Protein AF-0000000078948522 (afdb_homodimer)

Organism: Halalkalibacterium halodurans (strain ATCC BAA-125 / DSM 18197 / FERM 7344 / JCM 9153 / C-125) (NCBI:txid272558)

Secondary structure (DSSP, 8-state):
--TTHHHHHHHHHHHHHHHHHHHHHHHHTTPPPSS---HHHHHHT-SHHHHHHHHHHHHHHHHHHHTT-SHHHHHHHHHHHHHHHHHHHHHT-GGGHHHHHHHHHHHHHHHHHTGGGGGGGG-SS----/--TTHHHHHHHHHHHHHHHHHHHHHHHHTTPPPSS---HHHHHHT-SHHHHHHHHHHHHHHHHHHHTT-SHHHHHHHHHHHHHHHHHHHHHT-GGGHHHHHHHHHHHHHHHHHTGGGGGGGG-SS----

Foldseek 3Di:
DPPCVLVVLLLLLLVVLQLVLVQLVCVLVVHHRPDDDDPLVVVVCPDPVVSNVSSVLSNVLSVCSNVVHPVVVSLVSCVVVLVVLQVCCVPPNVPCNVVSVSNCVSSVVNCVVCVVVCVVVVDDDPDPD/DPPCVLVVLLLLLLVVLQLVLVQLVCVLVVHHRPDDDDPLVVVVCPDPVVSNVSSVLSNVLSVCSNVVHPVVVSLVSCVVVLVVLQVCCVPPNVPCNVVSVSNCVSSVVNCVVCVVVCVVVVDDDPDPD

Solvent-accessible surface area (backbone atoms only — not comparable to full-atom values): 13487 Å² total; per-residue (Å²): 121,73,69,55,51,62,52,50,35,36,42,51,48,11,48,52,32,27,51,53,12,52,31,44,51,29,48,74,71,72,41,80,54,85,59,91,75,54,70,72,60,49,60,66,40,72,46,64,69,57,41,54,51,54,25,50,50,26,32,55,33,11,50,29,33,61,67,52,31,27,43,57,39,34,51,59,69,42,43,65,56,46,54,46,50,32,50,44,21,72,74,73,46,59,90,54,29,70,58,28,49,50,46,47,49,34,52,52,51,49,48,59,74,48,37,75,44,49,49,51,23,60,37,51,68,59,85,88,103,120,74,68,55,53,63,51,49,35,38,42,51,48,11,50,53,31,27,51,52,12,51,32,43,50,28,48,74,72,72,40,80,52,87,58,91,75,54,70,72,61,49,61,67,40,72,46,65,69,57,41,53,51,53,23,50,50,26,31,55,34,12,49,27,33,61,67,52,30,27,44,56,39,34,52,60,68,42,45,65,57,46,52,48,51,31,49,44,21,72,75,73,46,61,90,54,29,71,58,28,50,51,46,47,49,32,52,51,52,49,47,59,74,48,38,77,43,49,50,52,23,61,36,50,70,61,82,89,104

InterPro domains:
  IPR032808 DoxX family [PF07681] (6-87)

Sequence (258 aa):
MLKWLPLVARMVLGSIFLLAGLNGLFVIFGLEPFIDTSEEAMALFQFAYLLVTVKALEVICGILLLMNRFVPLSLAALSPITVNIFLLHVFLDHSLLPLAFLLILCQGYLLYIYRRNFFTLLEKKPLKLMLKWLPLVARMVLGSIFLLAGLNGLFVIFGLEPFIDTSEEAMALFQFAYLLVTVKALEVICGILLLMNRFVPLSLAALSPITVNIFLLHVFLDHSLLPLAFLLILCQGYLLYIYRRNFFTLLEKKPLKL

pLDDT: mean 94.03, std 9.54, range [44.91, 98.88]

Structure (mmCIF, N/CA/C/O backbone):
data_AF-0000000078948522-model_v1
#
loop_
_entity.id
_entity.type
_entity.pdbx_description
1 polymer 'BH2693 protein'
#
loop_
_atom_site.group_PDB
_atom_site.id
_atom_site.type_symbol
_atom_site.label_atom_id
_atom_site.label_alt_id
_atom_site.label_comp_id
_atom_site.label_asym_id
_atom_site.label_entity_id
_atom_site.label_seq_id
_atom_site.pdbx_PDB_ins_code
_atom_site.Cartn_x
_atom_site.Cartn_y
_atom_site.Cartn_z
_atom_site.occupancy
_atom_site.B_iso_or_equiv
_atom_site.auth_seq_id
_atom_site.auth_comp_id
_atom_site.auth_asym_id
_atom_site.auth_atom_id
_atom_site.pdbx_PDB_model_num
ATOM 1 N N . MET A 1 1 ? -25.266 14.562 11.43 1 44.91 1 MET A N 1
ATOM 2 C CA . MET A 1 1 ? -24.438 13.492 10.891 1 44.91 1 MET A CA 1
ATOM 3 C C . MET A 1 1 ? -24.406 12.305 11.844 1 44.91 1 MET A C 1
ATOM 5 O O . MET A 1 1 ? -24.375 12.477 13.062 1 44.91 1 MET A O 1
ATOM 9 N N . LEU A 1 2 ? -25.109 11.312 11.414 1 57.47 2 LEU A N 1
ATOM 10 C CA . LEU A 1 2 ? -25.344 10.25 12.391 1 57.47 2 LEU A CA 1
ATOM 11 C C . LEU A 1 2 ? -24.062 9.898 13.133 1 57.47 2 LEU A C 1
ATOM 13 O O . LEU A 1 2 ? -23.078 9.5 12.508 1 57.47 2 LEU A O 1
ATOM 17 N N . LYS A 1 3 ? -23.859 10.352 14.312 1 73.94 3 LYS A N 1
ATOM 18 C CA . LYS A 1 3 ? -22.703 10.344 15.211 1 73.94 3 LYS A CA 1
ATOM 19 C C . LYS A 1 3 ? -22.141 8.938 15.359 1 73.94 3 LYS A C 1
ATOM 21 O O . LYS A 1 3 ? -20.969 8.766 15.664 1 73.94 3 LYS A O 1
ATOM 26 N N . TRP A 1 4 ? -23.047 8.008 14.883 1 92.25 4 TRP A N 1
ATOM 27 C CA . TRP A 1 4 ? -22.625 6.641 15.172 1 92.25 4 TRP A CA 1
ATOM 28 C C . TRP A 1 4 ? -22.031 5.984 13.93 1 92.25 4 TRP A C 1
ATOM 30 O O . TRP A 1 4 ? -21.391 4.93 14.023 1 92.25 4 TRP A O 1
ATOM 40 N N . LEU A 1 5 ? -22.188 6.641 12.75 1 94.19 5 LEU A N 1
ATOM 41 C CA . LEU A 1 5 ? -21.797 6.004 11.5 1 94.19 5 LEU A CA 1
ATOM 42 C C . LEU A 1 5 ? -20.281 5.828 11.414 1 94.19 5 LEU A C 1
ATOM 44 O O . LEU A 1 5 ? -19.797 4.754 11.047 1 94.19 5 LEU A O 1
ATOM 48 N N . PRO A 1 6 ? -19.531 6.844 11.859 1 95.69 6 PRO A N 1
ATOM 49 C CA . PRO A 1 6 ? -18.078 6.633 11.836 1 95.69 6 PRO A CA 1
ATOM 50 C C . PRO A 1 6 ? -17.641 5.52 12.781 1 95.69 6 PRO A C 1
ATOM 52 O O . PRO A 1 6 ? -16.719 4.754 12.453 1 95.69 6 PRO A O 1
ATOM 55 N N . LEU A 1 7 ? -18.281 5.48 13.859 1 96.19 7 LEU A N 1
ATOM 56 C CA . LEU A 1 7 ? -17.953 4.422 14.812 1 96.19 7 LEU A CA 1
ATOM 57 C C . LEU A 1 7 ? -18.25 3.049 14.219 1 96.19 7 LEU A C 1
ATOM 59 O O . LEU A 1 7 ? -17.438 2.135 14.305 1 96.19 7 LEU A O 1
ATOM 63 N N . VAL A 1 8 ? -19.391 2.938 13.648 1 97.75 8 VAL A N 1
ATOM 64 C CA . VAL A 1 8 ? -19.797 1.664 13.07 1 97.75 8 VAL A CA 1
ATOM 65 C C . VAL A 1 8 ? -18.844 1.28 11.938 1 97.75 8 VAL A C 1
ATOM 67 O O . VAL A 1 8 ? -18.375 0.143 11.875 1 97.75 8 VAL A O 1
ATOM 70 N N . ALA A 1 9 ? -18.562 2.193 11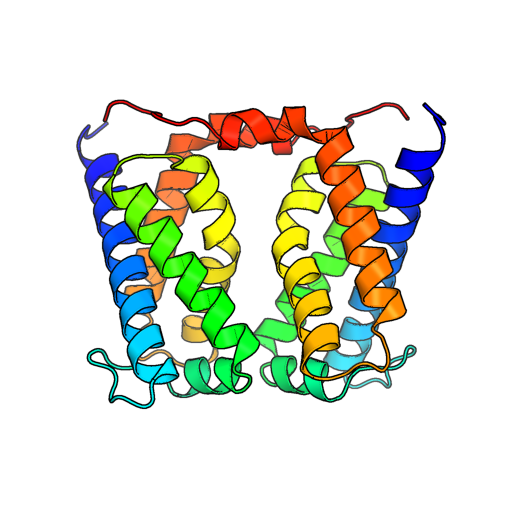.062 1 98.38 9 ALA A N 1
ATOM 71 C CA . ALA A 1 9 ? -17.656 1.933 9.945 1 98.38 9 ALA A CA 1
ATOM 72 C C . ALA A 1 9 ? -16.281 1.508 10.438 1 98.38 9 ALA A C 1
ATOM 74 O O . ALA A 1 9 ? -15.672 0.576 9.898 1 98.38 9 ALA A O 1
ATOM 75 N N . ARG A 1 10 ? -15.797 2.217 11.469 1 98.19 10 ARG A N 1
ATOM 76 C CA . ARG A 1 10 ? -14.484 1.91 12.023 1 98.19 10 ARG A CA 1
ATOM 77 C C . ARG A 1 10 ? -14.469 0.522 12.656 1 98.19 10 ARG A C 1
ATOM 79 O O . ARG A 1 10 ? -13.523 -0.246 12.453 1 98.19 10 ARG A O 1
ATOM 86 N N . MET A 1 11 ? -15.516 0.199 13.359 1 98.56 11 MET A N 1
ATOM 87 C CA . MET A 1 11 ? -15.602 -1.097 14.031 1 98.56 11 MET A CA 1
ATOM 88 C C . MET A 1 11 ? -15.742 -2.225 13.016 1 98.56 11 MET A C 1
ATOM 90 O O . MET A 1 11 ? -15.141 -3.289 13.172 1 98.56 11 MET A O 1
ATOM 94 N N . VAL A 1 12 ? -16.547 -1.993 12.031 1 98.75 12 VAL A N 1
ATOM 95 C CA . VAL A 1 12 ? -16.75 -2.994 10.984 1 98.75 12 VAL A CA 1
ATOM 96 C C . VAL A 1 12 ? -15.438 -3.229 10.242 1 98.75 12 VAL A C 1
ATOM 98 O O . VAL A 1 12 ? -14.992 -4.371 10.094 1 98.75 12 VAL A O 1
ATOM 101 N N . LEU A 1 13 ? -14.781 -2.184 9.836 1 98.88 13 LEU A N 1
ATOM 102 C CA . LEU A 1 13 ? -13.516 -2.287 9.109 1 98.88 13 LEU A CA 1
ATOM 103 C C . LEU A 1 13 ? -12.453 -2.969 9.969 1 98.88 13 LEU A C 1
ATOM 105 O O . LEU A 1 13 ? -11.797 -3.912 9.516 1 98.88 13 LEU A O 1
ATOM 109 N N . GLY A 1 14 ? -12.312 -2.48 11.172 1 98.88 14 GLY A N 1
ATOM 110 C CA . GLY A 1 14 ? -11.336 -3.068 12.078 1 98.88 14 GLY A CA 1
ATOM 111 C C . GLY A 1 14 ? -11.57 -4.543 12.336 1 98.88 14 GLY A C 1
ATOM 112 O O . GLY A 1 14 ? -10.633 -5.336 12.344 1 98.88 14 GLY A O 1
ATOM 113 N N . SER A 1 15 ? -12.836 -4.902 12.523 1 98.75 15 SER A N 1
ATOM 114 C CA . SER A 1 15 ? -13.172 -6.293 12.812 1 98.75 15 SER A CA 1
ATOM 115 C C . SER A 1 15 ? -12.883 -7.195 11.617 1 98.75 15 SER A C 1
ATOM 117 O O . SER A 1 15 ? -12.32 -8.281 11.781 1 98.75 15 SER A O 1
ATOM 119 N N . ILE A 1 16 ? -13.242 -6.77 10.477 1 98.5 16 ILE A N 1
ATOM 120 C CA . ILE A 1 16 ? -13.039 -7.574 9.281 1 98.5 16 ILE A CA 1
ATOM 121 C C . ILE A 1 16 ? -11.547 -7.801 9.055 1 98.5 16 ILE A C 1
ATOM 123 O O . ILE A 1 16 ? -11.109 -8.93 8.812 1 98.5 16 ILE A O 1
ATOM 127 N N . PHE A 1 17 ? -10.727 -6.742 9.211 1 98.81 17 PHE A N 1
ATOM 128 C CA . PHE A 1 17 ? -9.297 -6.887 8.977 1 98.81 17 PHE A CA 1
ATOM 129 C C . PHE A 1 17 ? -8.641 -7.707 10.078 1 98.81 17 PHE A C 1
ATOM 131 O O . PHE A 1 17 ? -7.699 -8.461 9.828 1 98.81 17 PHE A O 1
ATOM 138 N N . LEU A 1 18 ? -9.117 -7.547 11.266 1 98.69 18 LEU A N 1
ATOM 139 C CA . LEU A 1 18 ? -8.578 -8.375 12.344 1 98.69 18 LEU A CA 1
ATOM 140 C C . LEU A 1 18 ? -8.859 -9.852 12.086 1 98.69 18 LEU A C 1
ATOM 142 O O . LEU A 1 18 ? -7.965 -10.688 12.211 1 98.69 18 LEU A O 1
ATOM 146 N N . LEU A 1 19 ? -10.039 -10.148 11.703 1 98.12 19 LEU A N 1
ATOM 147 C CA . LEU A 1 19 ? -10.422 -11.531 11.438 1 98.12 19 LEU A CA 1
ATOM 148 C C . LEU A 1 19 ? -9.664 -12.086 10.234 1 98.12 19 LEU A C 1
ATOM 150 O O . LEU A 1 19 ? -9.211 -13.227 10.25 1 98.12 19 LEU A O 1
ATOM 154 N N . ALA A 1 20 ? -9.602 -11.32 9.227 1 97.31 20 ALA A N 1
ATOM 155 C CA . ALA A 1 20 ? -8.836 -11.742 8.055 1 97.31 20 ALA A CA 1
ATOM 156 C C . ALA A 1 20 ? -7.379 -12 8.414 1 97.31 20 ALA A C 1
ATOM 158 O O . ALA A 1 20 ? -6.781 -12.977 7.957 1 97.31 20 ALA A O 1
ATOM 159 N N . GLY A 1 21 ? -6.777 -11.023 9.172 1 98.12 21 GLY A N 1
ATOM 160 C CA . GLY A 1 21 ? -5.414 -11.211 9.633 1 98.12 21 GLY A CA 1
ATOM 161 C C . GLY A 1 21 ? -5.223 -12.477 10.453 1 98.12 21 GLY A C 1
ATOM 162 O O . GLY A 1 21 ? -4.266 -13.219 10.234 1 98.12 21 GLY A O 1
ATOM 163 N N . LEU A 1 22 ? -6.098 -12.742 11.344 1 97.62 22 LEU A N 1
ATOM 164 C CA . LEU A 1 22 ? -6.031 -13.938 12.18 1 97.62 22 LEU A CA 1
ATOM 165 C C . LEU A 1 22 ? -6.191 -15.195 11.336 1 97.62 22 LEU A C 1
ATOM 167 O O . LEU A 1 22 ? -5.52 -16.203 11.578 1 97.62 22 LEU A O 1
ATOM 171 N N . ASN A 1 23 ? -7.09 -15.102 10.406 1 96.94 23 ASN A N 1
ATOM 172 C CA . ASN A 1 23 ? -7.242 -16.219 9.484 1 96.94 23 ASN A CA 1
ATOM 173 C C . ASN A 1 23 ? -5.93 -16.547 8.773 1 96.94 23 ASN A C 1
ATOM 175 O O . ASN A 1 23 ? -5.605 -17.719 8.562 1 96.94 23 ASN A O 1
ATOM 179 N N . GLY A 1 24 ? -5.246 -15.477 8.383 1 95.75 24 GLY A N 1
ATOM 180 C CA . GLY A 1 24 ? -3.961 -15.664 7.73 1 95.75 24 GLY A CA 1
ATOM 181 C C . GLY A 1 24 ? -2.92 -16.281 8.641 1 95.75 24 GLY A C 1
ATOM 182 O O . GLY A 1 24 ? -2.035 -17.016 8.18 1 95.75 24 GLY A O 1
ATOM 183 N N . LEU A 1 25 ? -2.98 -15.992 9.914 1 94.81 25 LEU A N 1
ATOM 184 C CA . LEU A 1 25 ? -2.084 -16.625 10.875 1 94.81 25 LEU A CA 1
ATOM 185 C C . LEU A 1 25 ? -2.305 -18.125 10.922 1 94.81 25 LEU A C 1
ATOM 187 O O . LEU A 1 25 ? -1.351 -18.891 11.078 1 94.81 25 LEU A O 1
ATOM 191 N N . PHE A 1 26 ? -3.52 -18.531 10.805 1 95.19 26 PHE A N 1
ATOM 192 C CA . PHE A 1 26 ? -3.795 -19.969 10.727 1 95.19 26 PHE A CA 1
ATOM 193 C C . PHE A 1 26 ? -3.09 -20.594 9.531 1 95.19 26 PHE A C 1
ATOM 195 O O . PHE A 1 26 ? -2.441 -21.625 9.656 1 95.19 26 PHE A O 1
ATOM 202 N N . VAL A 1 27 ? -3.195 -19.906 8.461 1 93.44 27 VAL A N 1
ATOM 203 C CA . VAL A 1 27 ? -2.574 -20.406 7.238 1 93.44 27 VAL A CA 1
ATOM 204 C C . VAL A 1 27 ? -1.059 -20.469 7.422 1 93.44 27 VAL A C 1
ATOM 206 O O . VAL A 1 27 ? -0.423 -21.453 7.023 1 93.44 27 VAL A O 1
ATOM 209 N N . ILE A 1 28 ? -0.492 -19.469 8.039 1 94 28 ILE A N 1
ATOM 210 C CA . ILE A 1 28 ? 0.948 -19.391 8.25 1 94 28 ILE A CA 1
ATOM 211 C C . ILE A 1 28 ? 1.413 -20.562 9.109 1 94 28 ILE A C 1
ATOM 213 O O . ILE A 1 28 ? 2.473 -21.141 8.859 1 94 28 ILE A O 1
ATOM 217 N N . PHE A 1 29 ? 0.604 -21 9.969 1 95.12 29 PHE A N 1
ATOM 218 C CA . PHE A 1 29 ? 0.997 -22.062 10.891 1 95.12 29 PHE A CA 1
ATOM 219 C C . PHE A 1 29 ? 0.504 -23.406 10.391 1 95.12 29 PHE A C 1
ATOM 221 O O . PHE A 1 29 ? 0.559 -24.406 11.125 1 95.12 29 PHE A O 1
ATOM 228 N N . GLY A 1 30 ? -0.068 -23.469 9.211 1 93.75 30 GLY A N 1
ATOM 229 C CA . GLY A 1 30 ? -0.456 -24.719 8.594 1 93.75 30 GLY A CA 1
ATOM 230 C C . GLY A 1 30 ? -1.789 -25.25 9.094 1 93.75 30 GLY A C 1
ATOM 231 O O . GLY A 1 30 ? -2.062 -26.438 9.008 1 93.75 30 GLY A O 1
ATOM 232 N N . LEU A 1 31 ? -2.578 -24.375 9.688 1 95.06 31 LEU A N 1
ATOM 233 C CA . LEU A 1 31 ? -3.906 -24.734 10.172 1 95.06 31 LEU A CA 1
ATOM 234 C C . LEU A 1 31 ? -4.973 -24.391 9.133 1 95.06 31 LEU A C 1
ATOM 236 O O . LEU A 1 31 ? -4.738 -23.578 8.242 1 95.06 31 LEU A O 1
ATOM 240 N N . GLU A 1 32 ? -6.113 -25.078 9.297 1 94.56 32 GLU A N 1
ATOM 241 C CA . GLU A 1 32 ? -7.246 -24.734 8.445 1 94.56 32 GLU A CA 1
ATOM 242 C C . GLU A 1 32 ? -7.82 -23.375 8.797 1 94.56 32 GLU A C 1
ATOM 244 O O . GLU A 1 32 ? -8.078 -23.078 9.969 1 94.56 32 GLU A O 1
ATOM 249 N N . PRO A 1 33 ? -7.918 -22.531 7.738 1 93.12 33 PRO A N 1
ATOM 250 C CA . PRO A 1 33 ? -8.555 -21.234 8.023 1 93.12 33 PRO A CA 1
ATOM 251 C C . PRO A 1 33 ? -9.992 -21.391 8.516 1 93.12 33 PRO A C 1
ATOM 253 O O . PRO A 1 33 ? -10.688 -22.328 8.125 1 93.12 33 PRO A O 1
ATOM 256 N N . PHE A 1 34 ? -10.422 -20.453 9.328 1 92.88 34 PHE A N 1
ATOM 257 C CA . PHE A 1 34 ? -11.75 -20.594 9.922 1 92.88 34 PHE A CA 1
ATOM 258 C C . PHE A 1 34 ? -12.781 -19.812 9.125 1 92.88 34 PHE A C 1
ATOM 260 O O . PHE A 1 34 ? -13.984 -19.938 9.367 1 92.88 34 PHE A O 1
ATOM 267 N N . ILE A 1 35 ? -12.297 -19 8.195 1 91.44 35 ILE A N 1
ATOM 268 C CA . ILE A 1 35 ? -13.164 -18.328 7.238 1 91.44 35 ILE A CA 1
ATOM 269 C C . ILE A 1 35 ? -12.781 -18.734 5.816 1 91.44 35 ILE A C 1
ATOM 271 O O . ILE A 1 35 ? -11.625 -19.062 5.551 1 91.44 35 ILE A O 1
ATOM 275 N N . ASP A 1 36 ? -13.766 -18.719 4.953 1 88.94 36 ASP A N 1
ATOM 276 C CA . ASP A 1 36 ? -13.516 -19.062 3.557 1 88.94 36 ASP A CA 1
ATOM 277 C C . ASP A 1 36 ? -12.43 -18.172 2.955 1 88.94 36 ASP A C 1
ATOM 279 O O . ASP A 1 36 ? -12.375 -16.984 3.242 1 88.94 36 ASP A O 1
ATOM 283 N N . THR A 1 37 ? -11.625 -18.828 2.166 1 88.12 37 THR A N 1
ATOM 284 C CA . THR A 1 37 ? -10.57 -18.094 1.477 1 88.12 37 THR A CA 1
ATOM 285 C C . THR A 1 37 ? -10.789 -18.141 -0.034 1 88.12 37 THR A C 1
ATOM 287 O O . THR A 1 37 ? -11.453 -19.031 -0.549 1 88.12 37 THR A O 1
ATOM 290 N N . SER A 1 38 ? -10.398 -17.109 -0.661 1 91.31 38 SER A N 1
ATOM 291 C CA . SER A 1 38 ? -10.367 -17.078 -2.119 1 91.31 38 SER A CA 1
ATOM 292 C C . SER A 1 38 ? -9.133 -17.766 -2.67 1 91.31 38 SER A C 1
ATOM 294 O O . SER A 1 38 ? -8.008 -17.469 -2.262 1 91.31 38 SER A O 1
ATOM 296 N N . GLU A 1 39 ? -9.359 -18.734 -3.588 1 92.38 39 GLU A N 1
ATOM 297 C CA . GLU A 1 39 ? -8.234 -19.422 -4.211 1 92.38 39 GLU A CA 1
ATOM 298 C C . GLU A 1 39 ? -7.316 -18.422 -4.926 1 92.38 39 GLU A C 1
ATOM 300 O O . GLU A 1 39 ? -6.094 -18.578 -4.902 1 92.38 39 GLU A O 1
ATOM 305 N N . GLU A 1 40 ? -7.926 -17.438 -5.598 1 94 40 GLU A N 1
ATOM 306 C CA . GLU A 1 40 ? -7.152 -16.422 -6.293 1 94 40 GLU A CA 1
ATOM 307 C C . GLU A 1 40 ? -6.355 -15.562 -5.312 1 94 40 GLU A C 1
ATOM 309 O O . GLU A 1 40 ? -5.215 -15.188 -5.594 1 94 40 GLU A O 1
ATOM 314 N N . ALA A 1 41 ? -6.949 -15.297 -4.172 1 92.75 41 ALA A N 1
ATOM 315 C CA . ALA A 1 41 ? -6.23 -14.547 -3.143 1 92.75 41 ALA A CA 1
ATOM 316 C C . ALA A 1 41 ? -5.051 -15.352 -2.602 1 92.75 41 ALA A C 1
ATOM 318 O O . ALA A 1 41 ? -3.959 -14.82 -2.412 1 92.75 41 ALA A O 1
ATOM 319 N N . MET A 1 42 ? -5.297 -16.594 -2.432 1 93.38 42 MET A N 1
ATOM 320 C CA . MET A 1 42 ? -4.25 -17.453 -1.885 1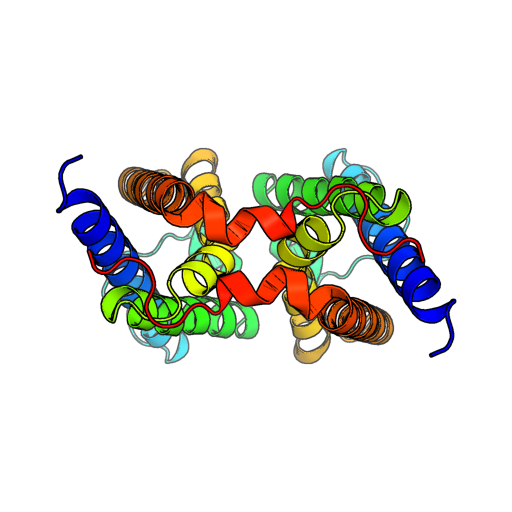 93.38 42 MET A CA 1
ATOM 321 C C . MET A 1 42 ? -3.098 -17.609 -2.873 1 93.38 42 MET A C 1
ATOM 323 O O . MET A 1 42 ? -1.942 -17.75 -2.471 1 93.38 42 MET A O 1
ATOM 327 N N . ALA A 1 43 ? -3.432 -17.609 -4.141 1 94.25 43 ALA A N 1
ATOM 328 C CA . ALA A 1 43 ? -2.396 -17.688 -5.168 1 94.25 43 ALA A CA 1
ATOM 329 C C . ALA A 1 43 ? -1.429 -16.516 -5.059 1 94.25 43 ALA A C 1
ATOM 331 O O . ALA A 1 43 ? -0.236 -16.656 -5.344 1 94.25 43 ALA A O 1
ATOM 332 N N . LEU A 1 44 ? -1.905 -15.32 -4.637 1 92.94 44 LEU A N 1
ATOM 333 C CA . LEU A 1 44 ? -1.059 -14.148 -4.453 1 92.94 44 LEU A CA 1
ATOM 334 C C . LEU A 1 44 ? -0.126 -14.336 -3.26 1 92.94 44 LEU A C 1
ATOM 336 O O . LEU A 1 44 ? 0.904 -13.664 -3.16 1 92.94 44 LEU A O 1
ATOM 340 N N . PHE A 1 45 ? -0.527 -15.188 -2.387 1 94.94 45 PHE A N 1
ATOM 341 C CA . PHE A 1 45 ? 0.256 -15.43 -1.18 1 94.94 45 PHE A CA 1
ATOM 342 C C . PHE A 1 45 ? 1.103 -16.688 -1.322 1 94.94 45 PHE A C 1
ATOM 344 O O . PHE A 1 45 ? 1.32 -17.406 -0.347 1 94.94 45 PHE A O 1
ATOM 351 N N . GLN A 1 46 ? 1.495 -16.953 -2.516 1 92.75 46 GLN A N 1
ATOM 352 C CA . GLN A 1 46 ? 2.328 -18.125 -2.77 1 92.75 46 GLN A CA 1
ATOM 353 C C . GLN A 1 46 ? 3.664 -18.016 -2.039 1 92.75 46 GLN A C 1
ATOM 355 O O . GLN A 1 46 ? 4.293 -19.031 -1.73 1 92.75 46 GLN A O 1
ATOM 360 N N . PHE A 1 47 ? 4.117 -16.797 -1.737 1 94 47 PHE A N 1
ATOM 361 C CA . PHE A 1 47 ? 5.348 -16.594 -0.985 1 94 47 PHE A CA 1
ATOM 362 C C . PHE A 1 47 ? 5.047 -16.266 0.47 1 94 47 PHE A C 1
ATOM 364 O O . PHE A 1 47 ? 4.258 -15.359 0.755 1 94 47 PHE A O 1
ATOM 371 N N . ALA A 1 48 ? 5.734 -16.875 1.372 1 94.12 48 ALA A N 1
ATOM 372 C CA . ALA A 1 48 ? 5.461 -16.766 2.803 1 94.12 48 ALA A CA 1
ATOM 373 C C . ALA A 1 48 ? 5.672 -15.344 3.301 1 94.12 48 ALA A C 1
ATOM 375 O O . ALA A 1 48 ? 4.914 -14.852 4.141 1 94.12 48 ALA A O 1
ATOM 376 N N . TYR A 1 49 ? 6.676 -14.68 2.855 1 96.44 49 TYR A N 1
ATOM 377 C CA . TYR A 1 49 ? 6.984 -13.352 3.357 1 96.44 49 TYR A CA 1
ATOM 378 C C . TYR A 1 49 ? 5.824 -12.391 3.105 1 96.44 49 TYR A C 1
ATOM 380 O O . TYR A 1 49 ? 5.543 -11.516 3.93 1 96.44 49 TYR A O 1
ATOM 388 N N . LEU A 1 50 ? 5.207 -12.516 1.944 1 97.06 50 LEU A N 1
ATOM 389 C CA . LEU A 1 50 ? 4.105 -11.625 1.592 1 97.06 50 LEU A CA 1
ATOM 390 C C . LEU A 1 50 ? 2.889 -11.891 2.469 1 97.06 50 LEU A C 1
ATOM 392 O O . LEU A 1 50 ? 2.252 -10.961 2.957 1 97.06 50 LEU A O 1
ATOM 396 N N . LEU A 1 51 ? 2.617 -13.172 2.65 1 97 51 LEU A N 1
ATOM 397 C CA . LEU A 1 51 ? 1.506 -13.555 3.518 1 97 51 LEU A CA 1
ATOM 398 C C . LEU A 1 51 ? 1.713 -13.016 4.93 1 97 51 LEU A C 1
ATOM 400 O O . LEU A 1 51 ? 0.821 -12.375 5.492 1 97 51 LEU A O 1
ATOM 404 N N . VAL A 1 52 ? 2.859 -13.227 5.465 1 97.12 52 VAL A N 1
ATOM 405 C CA . VAL A 1 52 ? 3.178 -12.812 6.828 1 97.12 52 VAL A CA 1
ATOM 406 C C . VAL A 1 52 ? 3.059 -11.297 6.957 1 97.12 52 VAL A C 1
ATOM 408 O O . VAL A 1 52 ? 2.469 -10.797 7.914 1 97.12 52 VAL A O 1
ATOM 411 N N . THR A 1 53 ? 3.553 -10.617 5.996 1 97.62 53 THR A N 1
ATOM 412 C CA . THR A 1 53 ? 3.586 -9.164 6.051 1 97.62 53 THR A CA 1
ATOM 413 C C . THR A 1 53 ? 2.176 -8.586 5.969 1 97.62 53 THR A C 1
ATOM 415 O O . THR A 1 53 ? 1.796 -7.742 6.785 1 97.62 53 THR A O 1
ATOM 418 N N . VAL A 1 54 ? 1.405 -9.023 5.031 1 98.19 54 VAL A N 1
ATOM 419 C CA . VAL A 1 54 ? 0.063 -8.5 4.809 1 98.19 54 VAL A CA 1
ATOM 420 C C . VAL A 1 54 ? -0.827 -8.836 6.004 1 98.19 54 VAL A C 1
ATOM 422 O O . VAL A 1 54 ? -1.541 -7.969 6.52 1 98.19 54 VAL A O 1
ATOM 425 N N . LYS A 1 55 ? -0.787 -10.055 6.512 1 98.06 55 LYS A N 1
ATOM 426 C CA . LYS A 1 55 ? -1.664 -10.469 7.602 1 98.06 55 LYS A CA 1
ATOM 427 C C . LYS A 1 55 ? -1.251 -9.82 8.922 1 98.06 55 LYS A C 1
ATOM 429 O O . LYS A 1 55 ? -2.102 -9.5 9.75 1 98.06 55 LYS A O 1
ATOM 434 N N . ALA A 1 56 ? 0.045 -9.641 9.078 1 98.19 56 ALA A N 1
ATOM 435 C CA . ALA A 1 56 ? 0.495 -8.906 10.258 1 98.19 56 ALA A CA 1
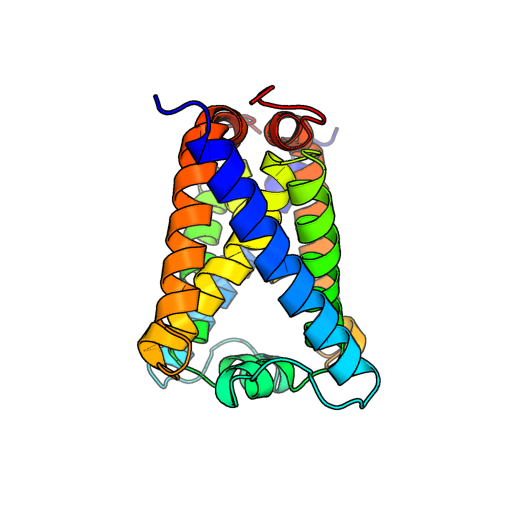ATOM 436 C C . ALA A 1 56 ? -0.047 -7.48 10.258 1 98.19 56 ALA A C 1
ATOM 438 O O . ALA A 1 56 ? -0.522 -6.988 11.281 1 98.19 56 ALA A O 1
ATOM 439 N N . LEU A 1 57 ? 0.042 -6.836 9.102 1 98.56 57 LEU A N 1
ATOM 440 C CA . LEU A 1 57 ? -0.466 -5.477 8.977 1 98.56 57 LEU A CA 1
ATOM 441 C C . LEU A 1 57 ? -1.967 -5.43 9.25 1 98.56 57 LEU A C 1
ATOM 443 O O . LEU A 1 57 ? -2.453 -4.516 9.914 1 98.56 57 LEU A O 1
ATOM 447 N N . GLU A 1 58 ? -2.68 -6.398 8.75 1 98.81 58 GLU A N 1
ATOM 448 C CA . GLU A 1 58 ? -4.121 -6.461 8.969 1 98.81 58 GLU A CA 1
ATOM 449 C C . GLU A 1 58 ? -4.449 -6.605 10.453 1 98.81 58 GLU A C 1
ATOM 451 O O . GLU A 1 58 ? -5.344 -5.926 10.961 1 98.81 58 GLU A O 1
ATOM 456 N N . VAL A 1 59 ? -3.73 -7.414 11.094 1 98.81 59 VAL A N 1
ATOM 457 C CA . VAL A 1 59 ? -3.973 -7.637 12.516 1 98.81 59 VAL A CA 1
ATOM 458 C C . VAL A 1 59 ? -3.668 -6.359 13.297 1 98.81 59 VAL A C 1
ATOM 460 O O . VAL A 1 59 ? -4.496 -5.895 14.086 1 98.81 59 VAL A O 1
ATOM 463 N N . ILE A 1 60 ? -2.537 -5.762 13.094 1 98.81 60 ILE A N 1
ATOM 464 C CA . ILE A 1 60 ? -2.098 -4.578 13.82 1 98.81 60 ILE A CA 1
ATOM 465 C C . ILE A 1 60 ? -3.078 -3.432 13.578 1 98.81 60 ILE A C 1
ATOM 467 O O . ILE A 1 60 ? -3.584 -2.832 14.531 1 98.81 60 ILE A O 1
ATOM 471 N N . CYS A 1 61 ? -3.383 -3.176 12.305 1 98.88 61 CYS A N 1
ATOM 472 C CA . CYS A 1 61 ? -4.262 -2.059 11.984 1 98.88 61 CYS A CA 1
ATOM 473 C C . CYS A 1 61 ? -5.695 -2.346 12.422 1 98.88 61 CYS A C 1
ATOM 475 O O . CYS A 1 61 ? -6.422 -1.434 12.812 1 98.88 61 CYS A O 1
ATOM 477 N N . GLY A 1 62 ? -6.109 -3.641 12.281 1 98.88 62 GLY A N 1
ATOM 478 C CA . GLY A 1 62 ? -7.418 -4 12.805 1 98.88 62 GLY A CA 1
ATOM 479 C C . GLY A 1 62 ? -7.57 -3.689 14.281 1 98.88 62 GLY A C 1
ATOM 480 O O . GLY A 1 62 ? -8.578 -3.117 14.703 1 98.88 62 GLY A O 1
ATOM 481 N N . ILE A 1 63 ? -6.578 -3.971 15.07 1 98.81 63 ILE A N 1
ATOM 482 C CA . ILE A 1 63 ? -6.586 -3.711 16.5 1 98.81 63 ILE A CA 1
ATOM 483 C C . ILE A 1 63 ? -6.594 -2.205 16.75 1 98.81 63 ILE A C 1
ATOM 485 O O . ILE A 1 63 ? -7.359 -1.711 17.594 1 98.81 63 ILE A O 1
ATOM 489 N N . LEU A 1 64 ? -5.75 -1.478 16.062 1 98.75 64 LEU A N 1
ATOM 490 C CA . LEU A 1 64 ? -5.668 -0.031 16.234 1 98.75 64 LEU A CA 1
ATOM 491 C C . LEU A 1 64 ? -7.004 0.631 15.914 1 98.75 64 LEU A C 1
ATOM 493 O O . LEU A 1 64 ? -7.438 1.543 16.625 1 98.75 64 LEU A O 1
ATOM 497 N N . LEU A 1 65 ? -7.656 0.171 14.852 1 98.62 65 LEU A N 1
ATOM 498 C CA . LEU A 1 65 ? -8.953 0.72 14.484 1 98.62 65 LEU A CA 1
ATOM 499 C C . LEU A 1 65 ? -9.984 0.448 15.578 1 98.62 65 LEU A C 1
ATOM 501 O O . LEU A 1 65 ? -10.758 1.337 15.945 1 98.62 65 LEU A O 1
ATOM 505 N N . LEU A 1 66 ? -10 -0.701 16.078 1 98.38 66 LEU A N 1
ATOM 506 C CA . LEU A 1 66 ? -10.961 -1.078 17.109 1 98.38 66 LEU A CA 1
ATOM 507 C C . LEU A 1 66 ? -10.711 -0.295 18.391 1 98.38 66 LEU A C 1
ATOM 509 O O . LEU A 1 66 ? -11.656 0.014 19.125 1 98.38 66 LEU A O 1
ATOM 513 N N . MET A 1 67 ? -9.469 0.102 18.641 1 97.81 67 MET A N 1
ATOM 514 C CA . MET A 1 67 ? -9.094 0.811 19.859 1 97.81 67 MET A CA 1
ATOM 515 C C . MET A 1 67 ? -9.18 2.32 19.656 1 97.81 67 MET A C 1
ATOM 517 O O . MET A 1 67 ? -8.953 3.088 20.594 1 97.81 67 MET A O 1
ATOM 521 N N . ASN A 1 68 ? -9.508 2.699 18.438 1 96.5 68 ASN A N 1
ATOM 522 C CA . ASN A 1 68 ? -9.57 4.117 18.094 1 96.5 68 ASN A CA 1
ATOM 523 C C . ASN A 1 68 ? -8.234 4.812 18.344 1 96.5 68 ASN A C 1
ATOM 525 O O . ASN A 1 68 ? -8.188 5.863 18.984 1 96.5 68 ASN A O 1
ATOM 529 N N . ARG A 1 69 ? -7.207 4.074 17.922 1 96.81 69 ARG A N 1
ATOM 530 C CA . ARG A 1 69 ? -5.848 4.598 18.016 1 96.81 69 ARG A CA 1
ATOM 531 C C . ARG A 1 69 ? -5.18 4.625 16.641 1 96.81 69 ARG A C 1
ATOM 533 O O . ARG A 1 69 ? -5.25 3.65 15.891 1 96.81 69 ARG A O 1
ATOM 540 N N . PHE A 1 70 ? -4.559 5.797 16.297 1 97.5 70 PHE A N 1
ATOM 541 C CA . PHE A 1 70 ? -3.826 5.953 15.039 1 97.5 70 PHE A CA 1
ATOM 542 C C . PHE A 1 70 ? -4.707 5.602 13.852 1 97.5 70 PHE A C 1
ATOM 544 O O . PHE A 1 70 ? -4.289 4.848 12.961 1 97.5 70 PHE A O 1
ATOM 551 N N . VAL A 1 71 ? -5.887 6.082 13.898 1 97.88 71 VAL A N 1
ATOM 552 C CA . VAL A 1 71 ? -6.887 5.727 12.898 1 97.88 71 VAL A CA 1
ATOM 553 C C . VAL A 1 71 ? -6.422 6.188 11.516 1 97.88 71 VAL A C 1
ATOM 555 O O . VAL A 1 71 ? -6.395 5.395 10.57 1 97.88 71 VAL A O 1
ATOM 558 N N . PRO A 1 72 ? -5.926 7.414 11.328 1 97.81 72 PRO A N 1
ATOM 559 C CA . PRO A 1 72 ? -5.492 7.832 9.992 1 97.81 72 PRO A CA 1
ATOM 560 C C . PRO A 1 72 ? -4.312 7.016 9.469 1 97.81 72 PRO A C 1
ATOM 562 O O . PRO A 1 72 ? -4.246 6.707 8.281 1 97.81 72 PRO A O 1
ATOM 565 N N . LEU A 1 73 ? -3.439 6.664 10.383 1 97.69 73 LEU A N 1
ATOM 566 C CA . LEU A 1 73 ? -2.305 5.84 9.984 1 97.69 73 LEU A CA 1
ATOM 567 C C . LEU A 1 73 ? -2.768 4.461 9.523 1 97.69 73 LEU A C 1
ATOM 569 O O . LEU A 1 73 ? -2.289 3.945 8.516 1 97.69 73 LEU A O 1
ATOM 573 N N . SER A 1 74 ? -3.662 3.893 10.312 1 98.69 74 SER A N 1
ATOM 574 C CA . SER A 1 74 ? -4.199 2.58 9.969 1 98.69 74 SER A CA 1
ATOM 575 C C . SER A 1 74 ? -4.922 2.609 8.625 1 98.69 74 SER A C 1
ATOM 577 O O . SER A 1 74 ? -4.758 1.702 7.805 1 98.69 74 SER A O 1
ATOM 579 N N . LEU A 1 75 ? -5.641 3.648 8.383 1 98.69 75 LEU A N 1
ATOM 580 C CA . LEU A 1 75 ? -6.359 3.797 7.125 1 98.69 75 LEU A CA 1
ATOM 581 C C . LEU A 1 75 ? -5.387 3.91 5.953 1 98.69 75 LEU A C 1
ATOM 583 O O . LEU A 1 75 ? -5.598 3.295 4.906 1 98.69 75 LEU A O 1
ATOM 587 N N . ALA A 1 76 ? -4.355 4.625 6.125 1 98 76 ALA A N 1
ATOM 588 C CA . ALA A 1 76 ? -3.344 4.766 5.082 1 98 76 ALA A CA 1
ATOM 589 C C . ALA A 1 76 ? -2.672 3.428 4.781 1 98 76 ALA A C 1
ATOM 591 O O . ALA A 1 76 ? -2.523 3.047 3.619 1 98 76 ALA A O 1
ATOM 592 N N . ALA A 1 77 ? -2.316 2.723 5.816 1 98.31 77 ALA A N 1
ATOM 593 C CA . ALA A 1 77 ? -1.585 1.465 5.68 1 98.31 77 ALA A CA 1
ATOM 594 C C . ALA A 1 77 ? -2.455 0.392 5.031 1 98.31 77 ALA A C 1
ATOM 596 O O . ALA A 1 77 ? -1.958 -0.441 4.27 1 98.31 77 ALA A O 1
ATOM 597 N N . LEU A 1 78 ? -3.697 0.432 5.262 1 98.81 78 LEU A N 1
ATOM 598 C CA . LEU A 1 78 ? -4.609 -0.605 4.789 1 98.81 78 LEU A CA 1
ATOM 599 C C . LEU A 1 78 ? -5.133 -0.272 3.395 1 98.81 78 LEU A C 1
ATOM 601 O O . LEU A 1 78 ? -5.703 -1.133 2.721 1 98.81 78 LEU A O 1
ATOM 605 N N . SER A 1 79 ? -5.008 0.933 2.963 1 98.56 79 SER A N 1
ATOM 606 C CA . SER A 1 79 ? -5.625 1.379 1.718 1 98.56 79 SER A CA 1
ATOM 607 C C . SER A 1 79 ? -5.164 0.527 0.539 1 98.56 79 SER A C 1
ATOM 609 O O . SER A 1 79 ? -5.988 0.059 -0.252 1 98.56 79 SER A O 1
ATOM 611 N N . PRO A 1 80 ? -3.83 0.238 0.413 1 98 80 PRO A N 1
ATOM 612 C CA . PRO A 1 80 ? -3.445 -0.608 -0.719 1 98 80 PRO A CA 1
ATOM 613 C C . PRO A 1 80 ? -4.035 -2.014 -0.634 1 98 80 PRO A C 1
ATOM 615 O O . PRO A 1 80 ? -4.379 -2.605 -1.66 1 98 80 PRO A O 1
ATOM 618 N N . ILE A 1 81 ? -4.102 -2.525 0.492 1 98.44 81 ILE A N 1
ATOM 619 C CA . ILE A 1 81 ? -4.656 -3.857 0.704 1 98.44 81 ILE A CA 1
ATOM 620 C C . ILE A 1 81 ? -6.141 -3.863 0.347 1 98.44 81 ILE A C 1
ATOM 622 O O . ILE A 1 81 ? -6.609 -4.75 -0.367 1 98.44 81 ILE A O 1
ATOM 626 N N . THR A 1 82 ? -6.867 -2.865 0.785 1 98.69 82 THR A N 1
ATOM 627 C CA . THR A 1 82 ? -8.305 -2.768 0.54 1 98.69 82 THR A CA 1
ATOM 628 C C . THR A 1 82 ? -8.586 -2.623 -0.952 1 98.69 82 THR A C 1
ATOM 630 O O . THR A 1 82 ? -9.484 -3.283 -1.485 1 98.69 82 THR A O 1
ATOM 633 N N . VAL A 1 83 ? -7.852 -1.778 -1.609 1 98.31 83 VAL A N 1
ATOM 634 C CA . VAL A 1 83 ? -8.039 -1.568 -3.041 1 98.31 83 VAL A CA 1
ATOM 635 C C . VAL A 1 83 ? -7.762 -2.867 -3.795 1 98.31 83 VAL A C 1
ATOM 637 O O . VAL A 1 83 ? -8.5 -3.232 -4.711 1 98.31 83 VAL A O 1
ATOM 640 N N . ASN A 1 84 ? -6.707 -3.549 -3.369 1 97.81 84 ASN A N 1
ATOM 641 C CA . ASN A 1 84 ? -6.387 -4.805 -4.035 1 97.81 84 ASN A CA 1
ATOM 642 C C . ASN A 1 84 ? -7.477 -5.852 -3.816 1 97.81 84 ASN A C 1
ATOM 644 O O . ASN A 1 84 ? -7.848 -6.57 -4.746 1 97.81 84 ASN A O 1
ATOM 648 N N . ILE A 1 85 ? -7.906 -6.02 -2.578 1 97.81 85 ILE A N 1
ATOM 649 C CA . ILE A 1 85 ? -8.992 -6.949 -2.295 1 97.81 85 ILE A CA 1
ATOM 650 C C . ILE A 1 85 ? -10.188 -6.641 -3.197 1 97.81 85 ILE A C 1
ATOM 652 O O . ILE A 1 85 ? -10.766 -7.547 -3.799 1 97.81 85 ILE A O 1
ATOM 656 N N . PHE A 1 86 ? -10.547 -5.414 -3.305 1 98.5 86 PHE A N 1
ATOM 657 C CA . PHE A 1 86 ? -11.688 -5.012 -4.117 1 98.5 86 PHE A CA 1
ATOM 658 C C . PHE A 1 86 ? -11.461 -5.359 -5.582 1 98.5 86 PHE A C 1
ATOM 660 O O . PHE A 1 86 ? -12.32 -5.969 -6.223 1 98.5 86 PHE A O 1
ATOM 667 N N . LEU A 1 87 ? -10.312 -5.027 -6.148 1 98.31 87 LEU A N 1
ATOM 668 C CA . LEU A 1 87 ? -10.023 -5.281 -7.555 1 98.31 87 LEU A CA 1
ATOM 669 C C . LEU A 1 87 ? -9.984 -6.781 -7.84 1 98.31 87 LEU A C 1
ATOM 671 O O . LEU A 1 87 ? -10.477 -7.23 -8.875 1 98.31 87 LEU A O 1
ATOM 675 N N . LEU A 1 88 ? -9.406 -7.512 -6.934 1 97.75 88 LEU A N 1
ATOM 676 C CA . LEU A 1 88 ? -9.336 -8.961 -7.102 1 97.75 88 LEU A CA 1
ATOM 677 C C . LEU A 1 88 ? -10.727 -9.555 -7.23 1 97.75 88 LEU A C 1
ATOM 679 O O . LEU A 1 88 ? -10.977 -10.383 -8.117 1 97.75 88 LEU A O 1
ATOM 683 N N . HIS A 1 89 ? -11.641 -9.094 -6.379 1 97.38 89 HIS A N 1
ATOM 684 C CA . HIS A 1 89 ? -12.969 -9.703 -6.344 1 97.38 89 HIS A CA 1
ATOM 685 C C . HIS A 1 89 ? -13.867 -9.133 -7.434 1 97.38 89 HIS A C 1
ATOM 687 O O . HIS A 1 89 ? -14.867 -9.75 -7.809 1 97.38 89 HIS A O 1
ATOM 693 N N . VAL A 1 90 ? -13.492 -8.008 -7.957 1 97.69 90 VAL A N 1
ATOM 694 C CA . VAL A 1 90 ? -14.211 -7.469 -9.109 1 97.69 90 VAL A CA 1
ATOM 695 C C . VAL A 1 90 ? -13.773 -8.195 -10.375 1 97.69 90 VAL A C 1
ATOM 697 O O . VAL A 1 90 ? -14.609 -8.555 -11.211 1 97.69 90 VAL A O 1
ATOM 700 N N . PHE A 1 91 ? -12.5 -8.578 -10.5 1 96.88 91 PHE A N 1
ATOM 701 C CA . PHE A 1 91 ? -11.969 -9.008 -11.789 1 96.88 91 PHE A CA 1
ATOM 702 C C . PHE A 1 91 ? -11.758 -10.516 -11.805 1 96.88 91 PHE A C 1
ATOM 704 O O . PHE A 1 91 ? -11.742 -11.133 -12.875 1 96.88 91 PHE A O 1
ATOM 711 N N . LEU A 1 92 ? -11.586 -11.148 -10.633 1 95.88 92 LEU A N 1
ATOM 712 C CA . LEU A 1 92 ? -11.156 -12.547 -10.664 1 95.88 92 LEU A CA 1
ATOM 713 C C . LEU A 1 92 ? -12.148 -13.438 -9.93 1 95.88 92 LEU A C 1
ATOM 715 O O . LEU A 1 92 ? -12.703 -14.375 -10.516 1 95.88 92 LEU A O 1
ATOM 719 N N . ASP A 1 93 ? -12.367 -13.148 -8.648 1 95.81 93 ASP A N 1
ATOM 720 C CA . ASP A 1 93 ? -13.18 -14.023 -7.816 1 95.81 93 ASP A CA 1
ATOM 721 C C . ASP A 1 93 ? -14.344 -13.266 -7.188 1 95.81 93 ASP A C 1
ATOM 723 O O . ASP A 1 93 ? -14.18 -12.609 -6.156 1 95.81 93 ASP A O 1
ATOM 727 N N . HIS A 1 94 ? -15.516 -13.531 -7.609 1 96.06 94 HIS A N 1
ATOM 728 C CA . HIS A 1 94 ? -16.672 -12.734 -7.188 1 96.06 94 HIS A CA 1
ATOM 729 C C . HIS A 1 94 ? -17.297 -13.305 -5.918 1 96.06 94 HIS A C 1
ATOM 731 O O . HIS A 1 94 ? -18.266 -12.758 -5.398 1 96.06 94 HIS A O 1
ATOM 737 N N . SER A 1 95 ? -16.828 -14.375 -5.383 1 93 95 SER A N 1
ATOM 738 C CA . SER A 1 95 ? -17.422 -15.078 -4.25 1 93 95 SER A CA 1
ATOM 739 C C . SER A 1 95 ? -17.531 -14.172 -3.033 1 93 95 SER A C 1
ATOM 741 O O . SER A 1 95 ? -18.516 -14.25 -2.277 1 93 95 SER A O 1
ATOM 743 N N . LEU A 1 96 ? -16.516 -13.258 -2.854 1 94.25 96 LEU A N 1
ATOM 744 C CA . LEU A 1 96 ? -16.5 -12.383 -1.688 1 94.25 96 LEU A CA 1
ATOM 745 C C . LEU A 1 96 ? -16.641 -10.922 -2.105 1 94.25 96 LEU A C 1
ATOM 747 O O . LEU A 1 96 ? -16.188 -10.023 -1.391 1 94.25 96 LEU A O 1
ATOM 751 N N . LEU A 1 97 ? -17.312 -10.703 -3.201 1 96.38 97 LEU A N 1
ATOM 752 C CA . LEU A 1 97 ? -17.453 -9.359 -3.756 1 96.38 97 LEU A CA 1
ATOM 753 C C . LEU A 1 97 ? -18.25 -8.461 -2.818 1 96.38 97 LEU A C 1
ATOM 755 O O . LEU A 1 97 ? -17.906 -7.293 -2.625 1 96.38 97 LEU A O 1
ATOM 759 N N . PRO A 1 98 ? -19.344 -8.93 -2.205 1 97 98 PRO A N 1
ATOM 760 C CA . PRO A 1 98 ? -20.062 -8.07 -1.261 1 97 98 PRO A CA 1
ATOM 761 C C . PRO A 1 98 ? -19.188 -7.609 -0.097 1 97 98 PRO A C 1
ATOM 763 O O . PRO A 1 98 ? -19.266 -6.453 0.328 1 97 98 PRO A O 1
ATOM 766 N N . LEU A 1 99 ? -18.391 -8.5 0.384 1 96.69 99 LEU A N 1
ATOM 767 C CA . LEU A 1 99 ? -17.469 -8.141 1.454 1 96.69 99 LEU A CA 1
ATOM 768 C C . LEU A 1 99 ? -16.484 -7.086 0.98 1 96.69 99 LEU A C 1
ATOM 770 O O . LEU A 1 99 ? -16.203 -6.121 1.695 1 96.69 99 LEU A O 1
ATOM 774 N N . ALA A 1 100 ? -15.938 -7.32 -0.22 1 97.75 100 ALA A N 1
ATOM 775 C CA . ALA A 1 100 ? -14.984 -6.379 -0.793 1 97.75 100 ALA A CA 1
ATOM 776 C C . ALA A 1 100 ? -15.602 -4.992 -0.953 1 97.75 100 ALA A C 1
ATOM 778 O O . ALA A 1 100 ? -14.953 -3.979 -0.691 1 97.75 100 ALA A O 1
ATOM 779 N N . PHE A 1 101 ? -16.828 -4.926 -1.354 1 98.5 101 PHE A N 1
ATOM 780 C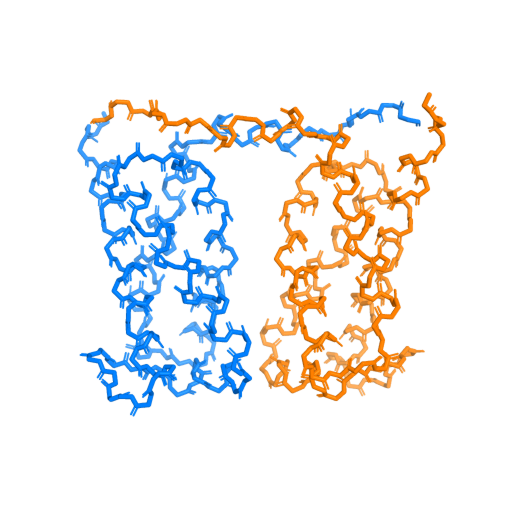 CA . PHE A 1 101 ? -17.547 -3.666 -1.504 1 98.5 101 PHE A CA 1
ATOM 781 C C . PHE A 1 101 ? -17.75 -2.99 -0.152 1 98.5 101 PHE A C 1
ATOM 783 O O . PHE A 1 101 ? -17.609 -1.771 -0.035 1 98.5 101 PHE A O 1
ATOM 790 N N . LEU A 1 102 ? -18.109 -3.785 0.801 1 98.69 102 LEU A N 1
ATOM 791 C CA . LEU A 1 102 ? -18.266 -3.254 2.15 1 98.69 102 LEU A CA 1
ATOM 792 C C . LEU A 1 102 ? -16.953 -2.643 2.646 1 98.69 102 LEU A C 1
ATOM 794 O O . LEU A 1 102 ? -16.953 -1.561 3.236 1 98.69 102 LEU A O 1
ATOM 798 N N . LEU A 1 103 ? -15.852 -3.27 2.375 1 98.75 103 LEU A N 1
ATOM 799 C CA . LEU A 1 103 ? -14.547 -2.787 2.801 1 98.75 103 LEU A CA 1
ATOM 800 C C . LEU A 1 103 ? -14.219 -1.45 2.146 1 98.75 103 LEU A C 1
ATOM 802 O O . LEU A 1 103 ? -13.789 -0.511 2.822 1 98.75 103 LEU A O 1
ATOM 806 N N . ILE A 1 104 ? -14.445 -1.4 0.843 1 98.69 104 ILE A N 1
ATOM 807 C CA . ILE A 1 104 ? -14.102 -0.181 0.118 1 98.69 104 ILE A CA 1
ATOM 808 C C . ILE A 1 104 ? -15.008 0.961 0.577 1 98.69 104 ILE A C 1
ATOM 810 O O . ILE A 1 104 ? -14.578 2.113 0.65 1 98.69 104 ILE A O 1
ATOM 814 N N . LEU A 1 105 ? -16.219 0.651 0.885 1 98.69 105 LEU A N 1
ATOM 815 C CA . LEU A 1 105 ? -17.172 1.661 1.349 1 98.69 105 LEU A CA 1
ATOM 816 C C . LEU A 1 105 ? -16.766 2.186 2.725 1 98.69 105 LEU A C 1
ATOM 818 O O . LEU A 1 105 ? -16.719 3.398 2.939 1 98.69 105 LEU A O 1
ATOM 822 N N . CYS A 1 106 ? -16.516 1.298 3.641 1 98.81 106 CYS A N 1
ATOM 823 C CA . CYS A 1 106 ? -16.094 1.702 4.977 1 98.81 106 CYS A CA 1
ATOM 824 C C . CYS A 1 106 ? -14.781 2.471 4.926 1 98.81 106 CYS A C 1
ATOM 826 O O . CYS A 1 106 ? -14.648 3.527 5.543 1 98.81 106 CYS A O 1
ATOM 828 N N . GLN A 1 107 ? -13.805 1.863 4.164 1 98.81 107 GLN A N 1
ATOM 829 C CA . GLN A 1 107 ? -12.516 2.512 4 1 98.81 107 GLN A CA 1
ATOM 830 C C . GLN A 1 107 ? -12.664 3.91 3.41 1 98.81 107 GLN A C 1
ATOM 832 O O . GLN A 1 107 ? -12.117 4.879 3.943 1 98.81 107 GLN A O 1
ATOM 837 N N . GLY A 1 108 ? -13.391 4.059 2.297 1 98.62 108 GLY A N 1
ATOM 838 C CA . GLY A 1 108 ? -13.602 5.34 1.644 1 98.62 108 GLY A CA 1
ATOM 839 C C . GLY A 1 108 ? -14.305 6.352 2.527 1 98.62 108 GLY A C 1
ATOM 840 O O . GLY A 1 108 ? -13.93 7.527 2.559 1 98.62 108 GLY A O 1
ATOM 841 N N . TYR A 1 109 ? -15.336 5.898 3.209 1 98.69 109 TYR A N 1
ATOM 842 C CA . TYR A 1 109 ? -16.078 6.766 4.117 1 98.69 109 TYR A CA 1
ATOM 843 C C . TYR A 1 109 ? -15.18 7.297 5.223 1 98.69 109 TYR A C 1
ATOM 845 O O . TYR A 1 109 ? -15.195 8.492 5.523 1 98.69 109 TYR A O 1
ATOM 853 N N . LEU A 1 110 ? -14.359 6.449 5.832 1 98.25 110 LEU A N 1
ATOM 854 C CA . LEU A 1 110 ? -13.484 6.863 6.926 1 98.25 110 LEU A CA 1
ATOM 855 C C . LEU A 1 110 ? -12.383 7.785 6.418 1 98.25 110 LEU A C 1
ATOM 857 O O . LEU A 1 110 ? -11.984 8.719 7.113 1 98.25 110 LEU A O 1
ATOM 861 N N . LEU A 1 111 ? -11.891 7.531 5.211 1 98 111 LEU A N 1
ATOM 862 C CA . LEU A 1 111 ? -10.922 8.453 4.629 1 98 111 LEU A CA 1
ATOM 863 C C . LEU A 1 111 ? -11.523 9.844 4.457 1 98 111 LEU A C 1
ATOM 865 O O . LEU A 1 111 ? -10.844 10.852 4.648 1 98 111 LEU A O 1
ATOM 869 N N . TYR A 1 112 ? -12.805 9.812 4.086 1 97.56 112 TYR A N 1
ATOM 870 C CA . TYR A 1 112 ? -13.5 11.086 3.951 1 97.56 112 TYR A CA 1
ATOM 871 C C . TYR A 1 112 ? -13.633 11.781 5.301 1 97.56 112 TYR A C 1
ATOM 873 O O . TYR A 1 112 ? -13.406 12.984 5.41 1 97.56 112 TYR A O 1
ATOM 881 N N . ILE A 1 113 ? -14.023 11.023 6.309 1 95.31 113 ILE A N 1
ATOM 882 C CA . ILE A 1 113 ? -14.211 11.57 7.648 1 95.31 113 ILE A CA 1
ATOM 883 C C . ILE A 1 113 ? -12.883 12.125 8.172 1 95.31 113 ILE A C 1
ATOM 885 O O . ILE A 1 113 ? -12.852 13.188 8.797 1 95.31 113 ILE A O 1
ATOM 889 N N . TYR A 1 114 ? -11.805 11.484 7.902 1 95.75 114 TYR A N 1
ATOM 890 C CA . TYR A 1 114 ? -10.5 11.867 8.43 1 95.75 114 TYR A CA 1
ATOM 891 C C . TYR A 1 114 ? -9.68 12.594 7.367 1 95.75 114 TYR A C 1
ATOM 893 O O . TYR A 1 114 ? -8.445 12.617 7.434 1 95.75 114 TYR A O 1
ATOM 901 N N . ARG A 1 115 ? -10.336 13.164 6.371 1 95.56 115 ARG A N 1
ATOM 902 C CA . ARG A 1 115 ? -9.664 13.742 5.211 1 95.56 115 ARG A CA 1
ATOM 903 C C . ARG A 1 115 ? -8.711 14.859 5.633 1 95.56 115 ARG A C 1
ATOM 905 O O . ARG A 1 115 ? -7.676 15.07 4.992 1 95.56 115 ARG A O 1
ATOM 912 N N . ARG A 1 116 ? -8.914 15.523 6.684 1 94.94 116 ARG A N 1
ATOM 913 C CA . ARG A 1 116 ? -8.055 16.625 7.117 1 94.94 116 ARG A CA 1
ATOM 914 C C . ARG A 1 116 ? -6.676 16.109 7.527 1 94.94 116 ARG A C 1
ATOM 916 O O . ARG A 1 116 ? -5.676 16.812 7.355 1 94.94 116 ARG A O 1
ATOM 923 N N . ASN A 1 117 ? -6.676 14.891 8.023 1 94.62 117 ASN A N 1
ATOM 924 C CA . ASN A 1 117 ? -5.402 14.281 8.406 1 94.62 117 ASN A CA 1
ATOM 925 C C . ASN A 1 117 ? -4.543 13.969 7.188 1 94.62 117 ASN A C 1
ATOM 927 O O . ASN A 1 117 ? -3.346 13.711 7.316 1 94.62 117 ASN A O 1
ATOM 931 N N . PHE A 1 118 ? -5.117 14.008 6.02 1 94.88 118 PHE A N 1
ATOM 932 C CA . PHE A 1 118 ? -4.418 13.586 4.812 1 94.88 118 PHE A CA 1
ATOM 933 C C . PHE A 1 118 ? -4.113 14.773 3.914 1 94.88 118 PHE A C 1
ATOM 935 O O . PHE A 1 118 ? -3.414 14.641 2.908 1 94.88 118 PHE A O 1
ATOM 942 N N . PHE A 1 119 ? -4.527 15.961 4.262 1 92.94 119 PHE A N 1
ATOM 943 C CA . PHE A 1 119 ? -4.375 17.141 3.408 1 92.94 119 PHE A CA 1
ATOM 944 C C . PHE A 1 119 ? -2.906 17.516 3.25 1 92.94 119 PHE A C 1
ATOM 946 O O . PHE A 1 119 ? -2.492 17.984 2.191 1 92.94 119 PHE A O 1
ATOM 953 N N . THR A 1 120 ? -2.152 17.219 4.254 1 90.88 120 THR A N 1
ATOM 954 C CA . THR A 1 120 ? -0.743 17.594 4.191 1 90.88 120 THR A CA 1
ATOM 955 C C . THR A 1 120 ? 0.006 16.719 3.195 1 90.88 120 THR A C 1
ATOM 957 O O . THR A 1 120 ? 1.093 17.078 2.736 1 90.88 120 THR A O 1
ATOM 960 N N . LEU A 1 121 ? -0.584 15.594 2.879 1 92.94 121 LEU A N 1
ATOM 961 C CA . LEU A 1 121 ? 0.007 14.734 1.857 1 92.94 121 LEU A CA 1
ATOM 962 C C . LEU A 1 121 ? -0.193 15.328 0.466 1 92.94 121 LEU A C 1
ATOM 964 O O . LEU A 1 121 ? 0.523 14.969 -0.473 1 92.94 121 LEU A O 1
ATOM 968 N N . LEU A 1 122 ? -1.193 16.188 0.334 1 90.38 122 LEU A N 1
ATOM 969 C CA . LEU A 1 122 ? -1.557 16.719 -0.97 1 90.38 122 LEU A CA 1
ATOM 970 C C . LEU A 1 122 ? -0.801 18.016 -1.249 1 90.38 122 LEU A C 1
ATOM 972 O O . LEU A 1 122 ? -1.127 18.75 -2.193 1 90.38 122 LEU A O 1
ATOM 976 N N . GLU A 1 123 ? 0.168 18.203 -0.482 1 85.25 123 GLU A N 1
ATOM 977 C CA . GLU A 1 123 ? 0.972 19.406 -0.711 1 85.25 123 GLU A CA 1
ATOM 978 C C . GLU A 1 123 ? 1.584 19.391 -2.109 1 85.25 123 GLU A C 1
ATOM 980 O O . GLU A 1 123 ? 2.348 18.5 -2.455 1 85.25 123 GLU A O 1
ATOM 985 N N . LYS A 1 124 ? 1.221 20.344 -2.936 1 82.44 124 LYS A N 1
ATOM 986 C CA . LYS A 1 124 ? 1.593 20.406 -4.344 1 82.44 124 LYS A CA 1
ATOM 987 C C . LYS A 1 124 ? 3.078 20.719 -4.508 1 82.44 124 LYS A C 1
ATOM 989 O O . LYS A 1 124 ? 3.762 20.094 -5.324 1 82.44 124 LYS A O 1
ATOM 994 N N . LYS A 1 125 ? 3.596 21.75 -3.963 1 71.31 125 LYS A N 1
ATOM 995 C CA . LYS A 1 125 ? 5 22.109 -4.098 1 71.31 125 LYS A CA 1
ATOM 996 C C . LYS A 1 125 ? 5.695 22.141 -2.738 1 71.31 125 LYS A C 1
ATOM 998 O O . LYS A 1 125 ? 5.656 23.156 -2.041 1 71.31 125 LYS A O 1
ATOM 1003 N N . PRO A 1 126 ? 6.121 20.891 -2.445 1 63.97 126 PRO A N 1
ATOM 1004 C CA . PRO A 1 126 ? 6.66 21 -1.09 1 63.97 126 PRO A CA 1
ATOM 1005 C C . PRO A 1 126 ? 7.969 21.797 -1.039 1 63.97 126 PRO A C 1
ATOM 1007 O O . PRO A 1 126 ? 8.031 22.922 -1.527 1 63.97 126 PRO A O 1
ATOM 1010 N N . LEU A 1 127 ? 9.062 21.078 -0.442 1 60.06 127 LEU A N 1
ATOM 1011 C CA . LEU A 1 127 ? 10.32 21.75 -0.127 1 60.06 127 LEU A CA 1
ATOM 1012 C C . LEU A 1 127 ? 11.023 22.219 -1.4 1 60.06 127 LEU A C 1
ATOM 1014 O O . LEU A 1 127 ? 11.062 21.484 -2.391 1 60.06 127 LEU A O 1
ATOM 1018 N N . LYS A 1 128 ? 10.938 23.562 -1.669 1 57.12 128 LYS A N 1
ATOM 1019 C CA . LYS A 1 128 ? 11.789 24.141 -2.707 1 57.12 128 LYS A CA 1
ATOM 1020 C C . LYS A 1 128 ? 13.219 23.625 -2.592 1 57.12 128 LYS A C 1
ATOM 1022 O O . LYS A 1 128 ? 13.93 23.953 -1.645 1 57.12 128 LYS A O 1
ATOM 1027 N N . LEU A 1 129 ? 13.469 22.406 -2.762 1 48.53 129 LEU A N 1
ATOM 1028 C CA . LEU A 1 129 ? 14.867 21.984 -2.738 1 48.53 129 LEU A CA 1
ATOM 1029 C C . LEU A 1 129 ? 15.586 22.422 -4.012 1 48.53 129 LEU A C 1
ATOM 1031 O O . LEU A 1 129 ? 14.977 22.469 -5.086 1 48.53 129 LEU A O 1
ATOM 1035 N N . MET B 1 1 ? 23.125 20.719 5.664 1 45.09 1 MET B N 1
ATOM 1036 C CA . MET B 1 1 ? 22.469 19.547 5.09 1 45.09 1 MET B CA 1
ATOM 1037 C C . MET B 1 1 ? 22.531 19.578 3.566 1 45.09 1 MET B C 1
ATOM 1039 O O . MET B 1 1 ? 22.422 20.641 2.961 1 45.09 1 MET B O 1
ATOM 1043 N N . LEU B 1 2 ? 23.391 18.703 3.096 1 57.78 2 LEU B N 1
ATOM 1044 C CA . LEU B 1 2 ? 23.688 18.875 1.676 1 57.78 2 LEU B CA 1
ATOM 1045 C C . LEU B 1 2 ? 22.406 19.094 0.873 1 57.78 2 LEU B C 1
ATOM 1047 O O . LEU B 1 2 ? 21.5 18.266 0.896 1 57.78 2 LEU B O 1
ATOM 1051 N N . LYS B 1 3 ? 22.094 20.266 0.495 1 74.44 3 LYS B N 1
ATOM 1052 C CA . LYS B 1 3 ? 20.906 20.828 -0.125 1 74.44 3 LYS B CA 1
ATOM 1053 C C . LYS B 1 3 ? 20.484 20.016 -1.354 1 74.44 3 LYS B C 1
ATOM 1055 O O . LYS B 1 3 ? 19.312 20.016 -1.732 1 74.44 3 LYS B O 1
ATOM 1060 N N . TRP B 1 4 ? 21.5 19.203 -1.765 1 92.25 4 TRP B N 1
ATOM 1061 C CA . TRP B 1 4 ? 21.219 18.547 -3.033 1 92.25 4 TRP B CA 1
ATOM 1062 C C . TRP B 1 4 ? 20.766 17.094 -2.807 1 92.25 4 TRP B C 1
ATOM 1064 O O . TRP B 1 4 ? 20.234 16.469 -3.715 1 92.25 4 TRP B O 1
ATOM 1074 N N . LEU B 1 5 ? 20.922 16.594 -1.568 1 94.12 5 LEU B N 1
ATOM 1075 C CA . LEU B 1 5 ? 20.688 15.18 -1.305 1 94.12 5 LEU B CA 1
ATOM 1076 C C . LEU B 1 5 ? 19.203 14.836 -1.472 1 94.12 5 LEU B C 1
ATOM 1078 O O . LEU B 1 5 ? 18.859 13.836 -2.105 1 94.12 5 LEU B O 1
ATOM 1082 N N . PRO B 1 6 ? 18.328 15.734 -0.994 1 95.69 6 PRO B N 1
ATOM 1083 C CA . PRO B 1 6 ? 16.922 15.422 -1.221 1 95.69 6 PRO B CA 1
ATOM 1084 C C 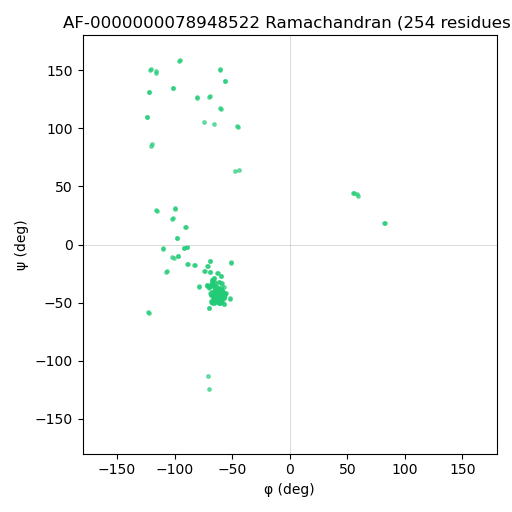. PRO B 1 6 ? 16.547 15.43 -2.701 1 95.69 6 PRO B C 1
ATOM 1086 O O . PRO B 1 6 ? 15.742 14.594 -3.143 1 95.69 6 PRO B O 1
ATOM 1089 N N . LEU B 1 7 ? 17.109 16.312 -3.365 1 96.12 7 LEU B N 1
ATOM 1090 C CA . LEU B 1 7 ? 16.859 16.375 -4.801 1 96.12 7 LEU B CA 1
ATOM 1091 C C . LEU B 1 7 ? 17.344 15.102 -5.488 1 96.12 7 LEU B C 1
ATOM 1093 O O . LEU B 1 7 ? 16.625 14.516 -6.301 1 96.12 7 LEU B O 1
ATOM 1097 N N . VAL B 1 8 ? 18.516 14.719 -5.156 1 97.69 8 VAL B N 1
ATOM 1098 C CA . VAL B 1 8 ? 19.094 13.523 -5.766 1 97.69 8 VAL B CA 1
ATOM 1099 C C . VAL B 1 8 ? 18.25 12.297 -5.414 1 97.69 8 VAL B C 1
ATOM 1101 O O . VAL B 1 8 ? 17.922 11.5 -6.289 1 97.69 8 VAL B O 1
ATOM 1104 N N . ALA B 1 9 ? 17.922 12.141 -4.168 1 98.38 9 ALA B N 1
ATOM 1105 C CA . ALA B 1 9 ? 17.109 11.008 -3.725 1 98.38 9 ALA B CA 1
ATOM 1106 C C . ALA B 1 9 ? 15.766 10.977 -4.441 1 98.38 9 ALA B C 1
ATOM 1108 O O . ALA B 1 9 ? 15.305 9.922 -4.863 1 98.38 9 ALA B O 1
ATOM 1109 N N . ARG B 1 10 ? 15.156 12.148 -4.547 1 98.19 10 ARG B N 1
ATOM 1110 C CA . ARG B 1 10 ? 13.859 12.25 -5.203 1 98.19 10 ARG B CA 1
ATOM 1111 C C . ARG B 1 10 ? 13.961 11.891 -6.684 1 98.19 10 ARG B C 1
ATOM 1113 O O . ARG B 1 10 ? 13.125 11.156 -7.211 1 98.19 10 ARG B O 1
ATOM 1120 N N . MET B 1 11 ? 15 12.367 -7.32 1 98.56 11 MET B N 1
ATOM 1121 C CA . MET B 1 11 ? 15.195 12.102 -8.742 1 98.56 11 MET B CA 1
ATOM 1122 C C . MET B 1 11 ? 15.516 10.625 -8.984 1 98.56 11 MET B C 1
ATOM 1124 O O . MET B 1 11 ? 15.039 10.031 -9.945 1 98.56 11 MET B O 1
ATOM 1128 N N . VAL B 1 12 ? 16.344 10.094 -8.148 1 98.81 12 VAL B N 1
ATOM 1129 C CA . VAL B 1 12 ? 16.719 8.688 -8.266 1 98.81 12 VAL B CA 1
ATOM 1130 C C . VAL B 1 12 ? 15.477 7.809 -8.062 1 98.81 12 VAL B C 1
ATOM 1132 O O . VAL B 1 12 ? 15.172 6.945 -8.883 1 98.81 12 VAL B O 1
ATOM 1135 N N . LEU B 1 13 ? 14.734 8.062 -7.023 1 98.88 13 LEU B N 1
ATOM 1136 C CA . LEU B 1 13 ? 13.531 7.293 -6.723 1 98.88 13 LEU B CA 1
ATOM 1137 C C . LEU B 1 13 ? 12.508 7.418 -7.844 1 98.88 13 LEU B C 1
ATOM 1139 O O . LEU B 1 13 ? 11.992 6.414 -8.336 1 98.88 13 LEU B O 1
ATOM 1143 N N . GLY B 1 14 ? 12.242 8.641 -8.227 1 98.88 14 GLY B N 1
ATOM 1144 C CA . GLY B 1 14 ? 11.297 8.875 -9.297 1 98.88 14 GLY B CA 1
ATOM 1145 C C . GLY B 1 14 ? 11.688 8.195 -10.602 1 98.88 14 GLY B C 1
ATOM 1146 O O . GLY B 1 14 ? 10.836 7.613 -11.281 1 98.88 14 GLY B O 1
ATOM 1147 N N . SER B 1 15 ? 12.969 8.273 -10.93 1 98.81 15 SER B N 1
ATOM 1148 C CA . SER B 1 15 ? 13.445 7.68 -12.18 1 98.81 15 SER B CA 1
ATOM 1149 C C . SER B 1 15 ? 13.32 6.16 -12.156 1 98.81 15 SER B C 1
ATOM 1151 O O . SER B 1 15 ? 12.883 5.551 -13.133 1 98.81 15 SER B O 1
ATOM 1153 N N . ILE B 1 16 ? 13.703 5.574 -11.086 1 98.5 16 ILE B N 1
ATOM 1154 C CA . ILE B 1 16 ? 13.656 4.121 -10.977 1 98.5 16 ILE B CA 1
ATOM 1155 C C . ILE B 1 16 ? 12.211 3.637 -11.094 1 98.5 16 ILE B C 1
ATOM 1157 O O . ILE B 1 16 ? 11.93 2.703 -11.852 1 98.5 16 ILE B O 1
ATOM 1161 N N . PHE B 1 17 ? 11.266 4.312 -10.422 1 98.81 17 PHE B N 1
ATOM 1162 C CA . PHE B 1 17 ? 9.883 3.873 -10.469 1 98.81 17 PHE B CA 1
ATOM 1163 C C . PHE B 1 17 ? 9.266 4.16 -11.828 1 98.81 17 PHE B C 1
ATOM 1165 O O . PHE B 1 17 ? 8.43 3.395 -12.312 1 98.81 17 PHE B O 1
ATOM 1172 N N . LEU B 1 18 ? 9.648 5.238 -12.414 1 98.69 18 LEU B N 1
ATOM 1173 C CA . LEU B 1 18 ? 9.156 5.508 -13.758 1 98.69 18 LEU B CA 1
ATOM 1174 C C . LEU B 1 18 ? 9.617 4.434 -14.734 1 98.69 18 LEU B C 1
ATOM 1176 O O . LEU B 1 18 ? 8.812 3.908 -15.508 1 98.69 18 LEU B O 1
ATOM 1180 N N . LEU B 1 19 ? 10.844 4.09 -14.672 1 98.19 19 LEU B N 1
ATOM 1181 C CA . LEU B 1 19 ? 11.391 3.076 -15.57 1 98.19 19 LEU B CA 1
ATOM 1182 C C . LEU B 1 19 ? 10.773 1.71 -15.289 1 98.19 19 LEU B C 1
ATOM 1184 O O . LEU B 1 19 ? 10.445 0.969 -16.219 1 98.19 19 LEU B O 1
ATOM 1188 N N . ALA B 1 20 ? 10.672 1.384 -14.062 1 97.38 20 ALA B N 1
ATOM 1189 C CA . ALA B 1 20 ? 10.031 0.122 -13.703 1 97.38 20 ALA B CA 1
ATOM 1190 C C . ALA B 1 20 ? 8.586 0.078 -14.203 1 97.38 20 ALA B C 1
ATOM 1192 O O . ALA B 1 20 ? 8.133 -0.947 -14.719 1 97.38 20 ALA B O 1
ATOM 1193 N N . GLY B 1 21 ? 7.84 1.2 -13.953 1 98.19 21 GLY B N 1
ATOM 1194 C CA . GLY B 1 21 ? 6.48 1.293 -14.453 1 98.19 21 GLY B CA 1
ATOM 1195 C C . GLY B 1 21 ? 6.391 1.129 -15.961 1 98.19 21 GLY B C 1
ATOM 1196 O O . GLY B 1 21 ? 5.539 0.391 -16.469 1 98.19 21 GLY B O 1
ATOM 1197 N N . LEU B 1 22 ? 7.242 1.763 -16.688 1 97.69 22 LEU B N 1
ATOM 1198 C CA . LEU B 1 22 ? 7.262 1.672 -18.141 1 97.69 22 LEU B CA 1
ATOM 1199 C C . LEU B 1 22 ? 7.609 0.258 -18.594 1 97.69 22 LEU B C 1
ATOM 1201 O O . LEU B 1 22 ? 7.047 -0.246 -19.562 1 97.69 22 LEU B O 1
ATOM 1205 N N . ASN B 1 23 ? 8.555 -0.303 -17.891 1 97.06 23 ASN B N 1
ATOM 1206 C CA . ASN B 1 23 ? 8.883 -1.694 -18.172 1 97.06 23 ASN B CA 1
ATOM 1207 C C . ASN B 1 23 ? 7.66 -2.598 -18.062 1 97.06 23 ASN B C 1
ATOM 1209 O O . ASN B 1 23 ? 7.488 -3.52 -18.859 1 97.06 23 ASN B O 1
ATOM 1213 N N . GLY B 1 24 ? 6.879 -2.326 -17.031 1 95.88 24 GLY B N 1
ATOM 1214 C CA . GLY B 1 24 ? 5.66 -3.1 -16.844 1 95.88 24 GLY B CA 1
ATOM 1215 C C . GLY B 1 24 ? 4.648 -2.887 -17.953 1 95.88 24 GLY B C 1
ATOM 1216 O O . GLY B 1 24 ? 3.883 -3.793 -18.281 1 95.88 24 GLY B O 1
ATOM 1217 N N . LEU B 1 25 ? 4.598 -1.705 -18.5 1 94.94 25 LEU B N 1
ATOM 1218 C CA . LEU B 1 25 ? 3.727 -1.439 -19.641 1 94.94 25 LEU B CA 1
ATOM 1219 C C . LEU B 1 25 ? 4.117 -2.301 -20.844 1 94.94 25 LEU B C 1
ATOM 1221 O O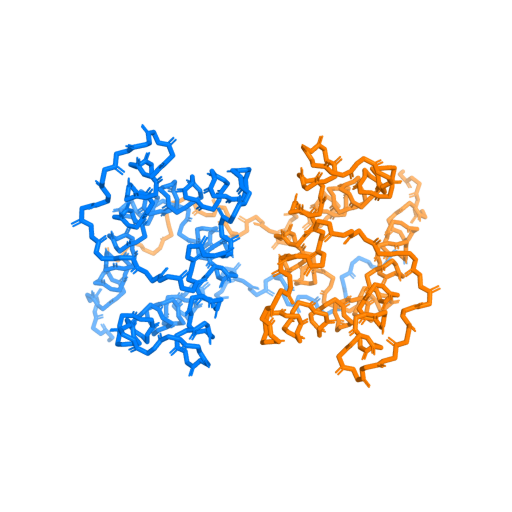 . LEU B 1 25 ? 3.25 -2.762 -21.578 1 94.94 25 LEU B O 1
ATOM 1225 N N . PHE B 1 26 ? 5.379 -2.502 -21.016 1 95.25 26 PHE B N 1
ATOM 1226 C CA . PHE B 1 26 ? 5.82 -3.404 -22.078 1 95.25 26 PHE B CA 1
ATOM 1227 C C . PHE B 1 26 ? 5.258 -4.805 -21.859 1 95.25 26 PHE B C 1
ATOM 1229 O O . PHE B 1 26 ? 4.73 -5.418 -22.797 1 95.25 26 PHE B O 1
ATOM 1236 N N . VAL B 1 27 ? 5.344 -5.207 -20.656 1 93.56 27 VAL B N 1
ATOM 1237 C CA . VAL B 1 27 ? 4.855 -6.539 -20.312 1 93.56 27 VAL B CA 1
ATOM 1238 C C . VAL B 1 27 ? 3.35 -6.617 -20.562 1 93.56 27 VAL B C 1
ATOM 1240 O O . VAL B 1 27 ? 2.857 -7.602 -21.125 1 93.56 27 VAL B O 1
ATOM 1243 N N . ILE B 1 28 ? 2.641 -5.59 -20.203 1 94.12 28 ILE B N 1
ATOM 1244 C CA . ILE B 1 28 ? 1.191 -5.535 -20.359 1 94.12 28 ILE B CA 1
ATOM 1245 C C . ILE B 1 28 ? 0.818 -5.637 -21.828 1 94.12 28 ILE B C 1
ATOM 1247 O O . ILE B 1 28 ? -0.151 -6.312 -22.188 1 94.12 28 ILE B O 1
ATOM 1251 N N . PHE B 1 29 ? 1.617 -5.148 -22.656 1 95.25 29 PHE B N 1
ATOM 1252 C CA . PHE B 1 29 ? 1.3 -5.129 -24.078 1 95.25 29 PHE B CA 1
ATOM 1253 C C . PHE B 1 29 ? 1.97 -6.297 -24.797 1 95.25 29 PHE B C 1
ATOM 1255 O O . PHE B 1 29 ? 1.988 -6.344 -26.031 1 95.25 29 PHE B O 1
ATOM 1262 N N . GLY B 1 30 ? 2.604 -7.176 -24.078 1 93.81 30 GLY B N 1
ATOM 1263 C CA . GLY B 1 30 ? 3.164 -8.391 -24.656 1 93.81 30 GLY B CA 1
ATOM 1264 C C . GLY B 1 30 ? 4.523 -8.172 -25.297 1 93.81 30 GLY B C 1
ATOM 1265 O O . GLY B 1 30 ? 4.938 -8.945 -26.156 1 93.81 30 GLY B O 1
ATOM 1266 N N . LEU B 1 31 ? 5.172 -7.09 -24.938 1 95.12 31 LEU B N 1
ATOM 1267 C CA . LEU B 1 31 ? 6.508 -6.789 -25.438 1 95.12 31 LEU B CA 1
ATOM 1268 C C . LEU B 1 31 ? 7.578 -7.258 -24.453 1 95.12 31 LEU B C 1
ATOM 1270 O O . LEU B 1 31 ? 7.293 -7.461 -23.266 1 95.12 31 LEU B O 1
ATOM 1274 N N . GLU B 1 32 ? 8.766 -7.441 -25.016 1 94.69 32 GLU B N 1
ATOM 1275 C CA . GLU B 1 32 ? 9.898 -7.773 -24.141 1 94.69 32 GLU B CA 1
ATOM 1276 C C . GLU B 1 32 ? 10.289 -6.582 -23.266 1 94.69 32 GLU B C 1
ATOM 1278 O O . GLU B 1 32 ? 10.43 -5.465 -23.766 1 94.69 32 GLU B O 1
ATOM 1283 N N . PRO B 1 33 ? 10.359 -6.871 -21.953 1 93.38 33 PRO B N 1
ATOM 1284 C CA . PRO B 1 33 ? 10.828 -5.781 -21.094 1 93.38 33 PRO B CA 1
ATOM 1285 C C . PRO B 1 33 ? 12.242 -5.32 -21.453 1 93.38 33 PRO B C 1
ATOM 1287 O O . PRO B 1 33 ? 13.062 -6.125 -21.891 1 93.38 33 PRO B O 1
ATOM 1290 N N . PHE B 1 34 ? 12.508 -4.059 -21.203 1 93.25 34 PHE B N 1
ATOM 1291 C CA . PHE B 1 34 ? 13.797 -3.523 -21.625 1 93.25 34 PHE B CA 1
ATOM 1292 C C . PHE B 1 34 ? 14.781 -3.537 -20.453 1 93.25 34 PHE B C 1
ATOM 1294 O O . PHE B 1 34 ? 15.977 -3.293 -20.656 1 93.25 34 PHE B O 1
ATOM 1301 N N . ILE B 1 35 ? 14.281 -3.816 -19.281 1 91.94 35 ILE B N 1
ATOM 1302 C CA . ILE B 1 35 ? 15.125 -4.043 -18.109 1 91.94 35 ILE B CA 1
ATOM 1303 C C . ILE B 1 35 ? 14.867 -5.438 -17.547 1 91.94 35 ILE B C 1
ATOM 1305 O O . ILE B 1 35 ? 13.773 -5.984 -17.703 1 91.94 35 ILE B O 1
ATOM 1309 N N . ASP B 1 36 ? 15.883 -5.984 -16.953 1 89.38 36 ASP B N 1
ATOM 1310 C CA . ASP B 1 36 ? 15.766 -7.309 -16.359 1 89.38 36 ASP B CA 1
ATOM 1311 C C . ASP B 1 36 ? 14.625 -7.355 -15.344 1 89.38 36 ASP B C 1
ATOM 1313 O O . ASP B 1 36 ? 14.422 -6.398 -14.594 1 89.38 36 ASP B O 1
ATOM 1317 N N . THR B 1 37 ? 13.953 -8.477 -15.398 1 88.5 37 THR B N 1
ATOM 1318 C CA . THR B 1 37 ? 12.867 -8.688 -14.445 1 88.5 37 THR B CA 1
ATOM 1319 C C . THR B 1 37 ? 13.172 -9.867 -13.531 1 88.5 37 THR B C 1
ATOM 1321 O O . THR B 1 37 ? 13.961 -10.742 -13.883 1 88.5 37 THR B O 1
ATOM 1324 N N . SER B 1 38 ? 12.695 -9.789 -12.367 1 91.38 38 SER B N 1
ATOM 1325 C CA . SER B 1 38 ? 12.742 -10.906 -11.43 1 91.38 38 SER B CA 1
ATOM 1326 C C . SER B 1 38 ? 11.625 -11.906 -11.711 1 91.38 38 SER B C 1
ATOM 1328 O O . SER B 1 38 ? 10.453 -11.531 -11.789 1 91.38 38 SER B O 1
ATOM 1330 N N . GLU B 1 39 ? 12.008 -13.188 -11.883 1 92.31 39 GLU B N 1
ATOM 1331 C CA . GLU B 1 39 ? 11 -14.219 -12.094 1 92.31 39 GLU B CA 1
ATOM 1332 C C . GLU B 1 39 ? 10.016 -14.281 -10.93 1 92.31 39 GLU B C 1
ATOM 1334 O O . GLU B 1 39 ? 8.82 -14.492 -11.133 1 92.31 39 GLU B O 1
ATOM 1339 N N . GLU B 1 40 ? 10.539 -14.125 -9.703 1 93.88 40 GLU B N 1
ATOM 1340 C CA . GLU B 1 40 ? 9.688 -14.133 -8.516 1 93.88 40 GLU B CA 1
ATOM 1341 C C . GLU B 1 40 ? 8.75 -12.93 -8.5 1 93.88 40 GLU B C 1
ATOM 1343 O O . GLU B 1 40 ? 7.586 -13.047 -8.102 1 93.88 40 GLU B O 1
ATOM 1348 N N . ALA B 1 41 ? 9.242 -11.812 -8.961 1 92.62 41 ALA B N 1
ATOM 1349 C CA . ALA B 1 41 ? 8.391 -10.633 -9.062 1 92.62 41 ALA B CA 1
ATOM 1350 C C . ALA B 1 41 ? 7.285 -10.836 -10.094 1 92.62 41 ALA B C 1
ATOM 1352 O O . ALA B 1 41 ? 6.129 -10.484 -9.859 1 92.62 41 ALA B O 1
ATOM 1353 N N . MET B 1 42 ? 7.668 -11.445 -11.164 1 93.38 42 MET B N 1
ATOM 1354 C CA . MET B 1 42 ? 6.699 -11.664 -12.234 1 93.38 42 MET B CA 1
ATOM 1355 C C . MET B 1 42 ? 5.629 -12.656 -11.797 1 93.38 42 MET B C 1
ATOM 1357 O O . MET B 1 42 ? 4.477 -12.562 -12.227 1 93.38 42 MET B O 1
ATOM 1361 N N . ALA B 1 43 ? 6.027 -13.617 -10.992 1 94.19 43 ALA B N 1
ATOM 1362 C CA . ALA B 1 43 ? 5.066 -14.578 -10.469 1 94.19 43 ALA B CA 1
ATOM 1363 C C . ALA B 1 43 ? 3.967 -13.883 -9.672 1 94.19 43 ALA B C 1
ATOM 1365 O O . ALA B 1 43 ? 2.814 -14.328 -9.672 1 94.19 43 ALA B O 1
ATOM 1366 N N . LEU B 1 44 ? 4.281 -12.773 -8.984 1 92.88 44 LEU B N 1
ATOM 1367 C CA . LEU B 1 44 ? 3.297 -12 -8.227 1 92.88 44 LEU B CA 1
ATOM 1368 C C . LEU B 1 44 ? 2.328 -11.289 -9.164 1 92.88 44 LEU B C 1
ATOM 1370 O O . LEU B 1 44 ? 1.223 -10.922 -8.758 1 92.88 44 LEU B O 1
ATOM 1374 N N . PHE B 1 45 ? 2.773 -11.086 -10.352 1 95 45 PHE B N 1
ATOM 1375 C CA . PHE B 1 45 ? 1.959 -10.383 -11.328 1 95 45 PHE B CA 1
ATOM 1376 C C . PHE B 1 45 ? 1.269 -11.359 -12.273 1 95 45 PHE B C 1
ATOM 1378 O O . PHE B 1 45 ? 1.083 -11.07 -13.453 1 95 45 PHE B O 1
ATOM 1385 N N . GLN B 1 46 ? 0.972 -12.484 -11.773 1 92.94 46 GLN B N 1
ATOM 1386 C CA . GLN B 1 46 ? 0.293 -13.492 -12.578 1 92.94 46 GLN B CA 1
ATOM 1387 C C . GLN B 1 46 ? -1.086 -13.016 -13.016 1 92.94 46 GLN B C 1
ATOM 1389 O O . GLN B 1 46 ? -1.614 -13.469 -14.031 1 92.94 46 GLN B O 1
ATOM 1394 N N . PHE B 1 47 ? -1.697 -12.086 -12.281 1 94.19 47 PHE B N 1
ATOM 1395 C CA . PHE B 1 47 ? -2.986 -11.516 -12.656 1 94.19 47 PHE B CA 1
ATOM 1396 C C . PHE B 1 47 ? -2.807 -10.141 -13.289 1 94.19 47 PHE B C 1
ATOM 1398 O O . PHE B 1 47 ? -2.141 -9.273 -12.719 1 94.19 47 PHE B O 1
ATOM 1405 N N . ALA B 1 48 ? -3.479 -9.891 -14.367 1 94.19 48 ALA B N 1
ATOM 1406 C CA . ALA B 1 48 ? -3.301 -8.68 -15.164 1 94.19 48 ALA B CA 1
ATOM 1407 C C . ALA B 1 48 ? -3.697 -7.441 -14.367 1 94.19 48 ALA B C 1
ATOM 1409 O O . ALA B 1 48 ? -3.047 -6.398 -14.469 1 94.19 48 ALA B O 1
ATOM 1410 N N . TYR B 1 49 ? -4.742 -7.5 -13.633 1 96.44 49 TYR B N 1
ATOM 1411 C CA . TYR B 1 49 ? -5.227 -6.324 -12.914 1 96.44 49 TYR B CA 1
ATOM 1412 C C . TYR B 1 49 ? -4.176 -5.801 -11.945 1 96.44 49 TYR B C 1
ATOM 1414 O O . TYR B 1 49 ? -4.039 -4.59 -11.758 1 96.44 49 TYR B O 1
ATOM 1422 N N . LEU B 1 50 ? -3.482 -6.719 -11.289 1 97.06 50 LEU B N 1
ATOM 1423 C CA . LEU B 1 50 ? -2.473 -6.324 -10.312 1 97.06 50 LEU B CA 1
ATOM 1424 C C . LEU B 1 50 ? -1.281 -5.664 -11 1 97.06 50 LEU B C 1
ATOM 1426 O O . LEU B 1 50 ? -0.783 -4.637 -10.539 1 97.06 50 LEU B O 1
ATOM 1430 N N . LEU B 1 51 ? -0.875 -6.281 -12.094 1 97.06 51 LEU B N 1
ATOM 1431 C CA . LEU B 1 51 ? 0.223 -5.711 -12.867 1 97.06 51 LEU B CA 1
ATOM 1432 C C . LEU B 1 51 ? -0.118 -4.305 -13.336 1 97.06 51 LEU B C 1
ATOM 1434 O O . LEU B 1 51 ? 0.664 -3.371 -13.141 1 97.06 51 LEU B O 1
ATOM 1438 N N . VAL B 1 52 ? -1.256 -4.141 -13.906 1 97.19 52 VAL B N 1
ATOM 1439 C CA . VAL B 1 52 ? -1.693 -2.861 -14.453 1 97.19 52 VAL B CA 1
ATOM 1440 C C . VAL B 1 52 ? -1.756 -1.818 -13.336 1 97.19 52 VAL B C 1
ATOM 1442 O O . VAL B 1 52 ? -1.278 -0.693 -13.508 1 97.19 52 VAL B O 1
ATOM 1445 N N . THR B 1 53 ? -2.273 -2.207 -12.234 1 97.62 53 THR B N 1
ATOM 1446 C CA . THR B 1 53 ? -2.477 -1.276 -11.133 1 97.62 53 THR B CA 1
ATOM 1447 C C . THR B 1 53 ? -1.138 -0.826 -10.555 1 97.62 53 THR B C 1
ATOM 1449 O O . THR B 1 53 ? -0.904 0.371 -10.375 1 97.62 53 THR B O 1
ATOM 1452 N N . VAL B 1 54 ? -0.272 -1.733 -10.266 1 98.25 54 VAL B N 1
ATOM 1453 C CA . VAL B 1 54 ? 1.011 -1.428 -9.641 1 98.25 54 VAL B CA 1
ATOM 1454 C C . VAL B 1 54 ? 1.867 -0.602 -10.594 1 98.25 54 VAL B C 1
ATOM 1456 O O . VAL B 1 54 ? 2.449 0.412 -10.195 1 98.25 54 VAL B O 1
ATOM 1459 N N . LYS B 1 55 ? 1.933 -0.958 -11.867 1 98.12 55 LYS B N 1
ATOM 1460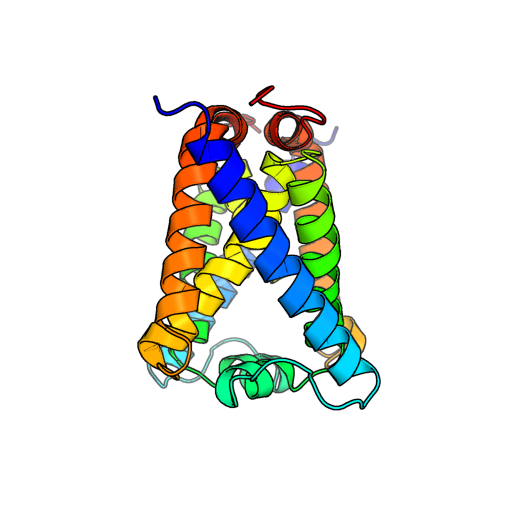 C CA . LYS B 1 55 ? 2.791 -0.261 -12.82 1 98.12 55 LYS B CA 1
ATOM 1461 C C . LYS B 1 55 ? 2.234 1.121 -13.156 1 98.12 55 LYS B C 1
ATOM 1463 O O . LYS B 1 55 ? 2.996 2.068 -13.367 1 98.12 55 LYS B O 1
ATOM 1468 N N . ALA B 1 56 ? 0.927 1.207 -13.188 1 98.19 56 ALA B N 1
ATOM 1469 C CA . ALA B 1 56 ? 0.33 2.527 -13.367 1 98.19 56 ALA B CA 1
ATOM 1470 C C . ALA B 1 56 ? 0.705 3.463 -12.227 1 98.19 56 ALA B C 1
ATOM 1472 O O . ALA B 1 56 ? 1.063 4.621 -12.453 1 98.19 56 ALA B O 1
ATOM 1473 N N . LEU B 1 57 ? 0.608 2.951 -11.016 1 98.56 57 LEU B N 1
ATOM 1474 C CA . LEU B 1 57 ? 0.966 3.746 -9.844 1 98.56 57 LEU B CA 1
ATOM 1475 C C . LEU B 1 57 ? 2.434 4.156 -9.891 1 98.56 57 LEU B C 1
ATOM 1477 O O . LEU B 1 57 ? 2.777 5.293 -9.57 1 98.56 57 LEU B O 1
ATOM 1481 N N . GLU B 1 58 ? 3.281 3.25 -10.305 1 98.81 58 GLU B N 1
ATOM 1482 C CA . GLU B 1 58 ? 4.707 3.547 -10.406 1 98.81 58 GLU B CA 1
ATOM 1483 C C . GLU B 1 58 ? 4.965 4.656 -11.43 1 98.81 58 GLU B C 1
ATOM 1485 O O . GLU B 1 58 ? 5.746 5.574 -11.164 1 98.81 58 GLU B O 1
ATOM 1490 N N . VAL B 1 59 ? 4.309 4.586 -12.5 1 98.81 59 VAL B N 1
ATOM 1491 C CA . VAL B 1 59 ? 4.496 5.586 -13.547 1 98.81 59 VAL B CA 1
ATOM 1492 C C . VAL B 1 59 ? 4.004 6.945 -13.047 1 98.81 59 VAL B C 1
ATOM 1494 O O . VAL B 1 59 ? 4.727 7.941 -13.133 1 98.81 59 VAL B O 1
ATOM 1497 N N . ILE B 1 60 ? 2.824 7.02 -12.516 1 98.81 60 ILE B N 1
ATOM 1498 C CA . ILE B 1 60 ? 2.211 8.266 -12.07 1 98.81 60 ILE B CA 1
ATOM 1499 C C . ILE B 1 60 ? 3.068 8.898 -10.969 1 98.81 60 ILE B C 1
ATOM 1501 O O . ILE B 1 60 ? 3.449 10.062 -11.07 1 98.81 60 ILE B O 1
ATOM 1505 N N . CYS B 1 61 ? 3.412 8.094 -9.961 1 98.88 61 CYS B N 1
ATOM 1506 C CA . CYS B 1 61 ? 4.176 8.625 -8.844 1 98.88 61 CYS B CA 1
ATOM 1507 C C . CYS B 1 61 ? 5.605 8.953 -9.266 1 98.88 61 CYS B C 1
ATOM 1509 O O . CYS B 1 61 ? 6.203 9.906 -8.758 1 98.88 61 CYS B O 1
ATOM 1511 N N . GLY B 1 62 ? 6.176 8.094 -10.156 1 98.88 62 GLY B N 1
ATOM 1512 C CA . GLY B 1 62 ? 7.484 8.43 -10.695 1 98.88 62 GLY B CA 1
ATOM 1513 C C . GLY B 1 62 ? 7.516 9.789 -11.359 1 98.88 62 GLY B C 1
ATOM 1514 O O . GLY B 1 62 ? 8.43 10.586 -11.125 1 98.88 62 GLY B O 1
ATOM 1515 N N . ILE B 1 63 ? 6.527 10.117 -12.125 1 98.81 63 ILE B N 1
ATOM 1516 C CA . ILE B 1 63 ? 6.422 11.398 -12.82 1 98.81 63 ILE B CA 1
ATOM 1517 C C . ILE B 1 63 ? 6.246 12.523 -11.797 1 98.81 63 ILE B C 1
ATOM 1519 O O . ILE B 1 63 ? 6.898 13.562 -11.891 1 98.81 63 ILE B O 1
ATOM 1523 N N . LEU B 1 64 ? 5.359 12.336 -10.844 1 98.69 64 LEU B N 1
ATOM 1524 C CA . LEU B 1 64 ? 5.105 13.344 -9.828 1 98.69 64 LEU B CA 1
ATOM 1525 C C . LEU B 1 64 ? 6.375 13.656 -9.039 1 98.69 64 LEU B C 1
ATOM 1527 O O . LEU B 1 64 ? 6.66 14.82 -8.742 1 98.69 64 LEU B O 1
ATOM 1531 N N . LEU B 1 65 ? 7.133 12.617 -8.703 1 98.56 65 LEU B N 1
ATOM 1532 C CA . LEU B 1 65 ? 8.383 12.82 -7.977 1 98.56 65 LEU B CA 1
ATOM 1533 C C . LEU B 1 65 ? 9.375 13.625 -8.812 1 98.56 65 LEU B C 1
ATOM 1535 O O . LEU B 1 65 ? 10.016 14.547 -8.312 1 98.56 65 LEU B O 1
ATOM 1539 N N . LEU B 1 66 ? 9.492 13.305 -10.023 1 98.38 66 LEU B N 1
ATOM 1540 C CA . LEU B 1 66 ? 10.43 13.992 -10.906 1 98.38 66 LEU B CA 1
ATOM 1541 C C . LEU B 1 66 ? 10.023 15.445 -11.109 1 98.38 66 LEU B C 1
ATOM 1543 O O . LEU B 1 66 ? 10.875 16.312 -11.273 1 98.38 66 LEU B O 1
ATOM 1547 N N . MET B 1 67 ? 8.727 15.734 -11.023 1 97.81 67 MET B N 1
ATOM 1548 C CA . MET B 1 67 ? 8.211 17.078 -11.25 1 97.81 67 MET B CA 1
ATOM 1549 C C . MET B 1 67 ? 8.133 17.859 -9.938 1 97.81 67 MET B C 1
ATOM 1551 O O . MET B 1 67 ? 7.77 19.031 -9.938 1 97.81 67 MET B O 1
ATOM 1555 N N . ASN B 1 68 ? 8.484 17.172 -8.867 1 96.5 68 ASN B N 1
ATOM 1556 C CA . ASN B 1 68 ? 8.406 17.797 -7.547 1 96.5 68 ASN B CA 1
ATOM 1557 C C . ASN B 1 68 ? 6.984 18.25 -7.234 1 96.5 68 ASN B C 1
ATOM 1559 O O . ASN B 1 68 ? 6.777 19.406 -6.816 1 96.5 68 ASN B O 1
ATOM 1563 N N . ARG B 1 69 ? 6.074 17.359 -7.605 1 96.75 69 ARG B N 1
ATOM 1564 C CA . ARG B 1 69 ? 4.66 17.609 -7.332 1 96.75 69 ARG B CA 1
ATOM 1565 C C . ARG B 1 69 ? 4.07 16.469 -6.488 1 96.75 69 ARG B C 1
ATOM 1567 O O . ARG B 1 69 ? 4.293 15.297 -6.777 1 96.75 69 ARG B O 1
ATOM 1574 N N . PHE B 1 70 ? 3.348 16.859 -5.383 1 97.5 70 PHE B N 1
ATOM 1575 C CA . PHE B 1 70 ? 2.668 15.891 -4.523 1 97.5 70 PHE B CA 1
ATOM 1576 C C . PHE B 1 70 ? 3.643 14.844 -4.008 1 97.5 70 PHE B C 1
ATOM 1578 O O . PHE B 1 70 ? 3.361 13.641 -4.062 1 97.5 70 PHE B O 1
ATOM 1585 N N . VAL B 1 71 ? 4.758 15.312 -3.602 1 97.81 71 VAL B N 1
ATOM 1586 C CA . VAL B 1 71 ? 5.848 14.43 -3.199 1 97.81 71 VAL B CA 1
ATOM 1587 C C . VAL B 1 71 ? 5.41 13.578 -2.008 1 97.81 71 VAL B C 1
ATOM 1589 O O . VAL B 1 71 ? 5.527 12.352 -2.037 1 97.81 71 VAL B O 1
ATOM 1592 N N . PRO B 1 72 ? 4.789 14.133 -0.956 1 97.81 72 PRO B N 1
ATOM 1593 C CA . PRO B 1 72 ? 4.387 13.297 0.178 1 97.81 72 PRO B CA 1
ATOM 1594 C C . PRO B 1 72 ? 3.338 12.25 -0.198 1 97.81 72 PRO B C 1
ATOM 1596 O O . PRO B 1 72 ? 3.375 11.125 0.302 1 97.81 72 PRO B O 1
ATOM 1599 N N . LEU B 1 73 ? 2.465 12.633 -1.086 1 97.69 73 LEU B N 1
ATOM 1600 C CA . LEU B 1 73 ? 1.453 11.688 -1.544 1 97.69 73 LEU B CA 1
ATOM 1601 C C . LEU B 1 73 ? 2.096 10.531 -2.307 1 97.69 73 LEU B C 1
ATOM 1603 O O . LEU B 1 73 ? 1.733 9.375 -2.105 1 97.69 73 LEU B O 1
ATOM 1607 N N . SER B 1 74 ? 3.004 10.898 -3.195 1 98.69 74 SER B N 1
ATOM 1608 C CA . SER B 1 74 ? 3.705 9.891 -3.979 1 98.69 74 SER B CA 1
ATOM 1609 C C . SER B 1 74 ? 4.488 8.938 -3.078 1 98.69 74 SER B C 1
ATOM 1611 O O . SER B 1 74 ? 4.473 7.723 -3.283 1 98.69 74 SER B O 1
ATOM 1613 N N . LEU B 1 75 ? 5.094 9.477 -2.07 1 98.69 75 LEU B N 1
ATOM 1614 C CA . LEU B 1 75 ? 5.859 8.664 -1.131 1 98.69 75 LEU B CA 1
ATOM 1615 C C . LEU B 1 75 ? 4.949 7.711 -0.365 1 98.69 75 LEU B C 1
ATOM 1617 O O . LEU B 1 75 ? 5.285 6.539 -0.179 1 98.69 75 LEU B O 1
ATOM 1621 N N . ALA B 1 76 ? 3.834 8.164 0.03 1 98 76 ALA B N 1
ATOM 1622 C CA . ALA B 1 76 ? 2.875 7.324 0.737 1 98 76 ALA B CA 1
ATOM 1623 C C . ALA B 1 76 ? 2.377 6.191 -0.157 1 98 76 ALA B C 1
ATOM 1625 O O . ALA B 1 76 ? 2.336 5.031 0.262 1 98 76 ALA B O 1
ATOM 1626 N N . ALA B 1 77 ? 2.047 6.516 -1.373 1 98.38 77 ALA B N 1
ATOM 1627 C CA . ALA B 1 77 ? 1.474 5.555 -2.311 1 98.38 77 ALA B CA 1
ATOM 1628 C C . ALA B 1 77 ? 2.494 4.484 -2.691 1 98.38 77 ALA B C 1
ATOM 1630 O O . ALA B 1 77 ? 2.139 3.322 -2.893 1 98.38 77 ALA B O 1
ATOM 1631 N N . LEU B 1 78 ? 3.709 4.836 -2.746 1 98.81 78 LEU B N 1
ATOM 1632 C CA . LEU B 1 78 ? 4.754 3.936 -3.209 1 98.81 78 LEU B CA 1
ATOM 1633 C C . LEU B 1 78 ? 5.316 3.111 -2.055 1 98.81 78 LEU B C 1
ATOM 1635 O O . LEU B 1 78 ? 6.016 2.119 -2.273 1 98.81 78 LEU B O 1
ATOM 1639 N N . SER B 1 79 ? 5.082 3.506 -0.842 1 98.56 79 SER B N 1
ATOM 1640 C CA . SER B 1 79 ? 5.707 2.877 0.317 1 98.56 79 SER B CA 1
ATOM 1641 C C . SER B 1 79 ? 5.414 1.381 0.359 1 98.56 79 SER B C 1
ATOM 1643 O O . SER B 1 79 ? 6.324 0.569 0.532 1 98.56 79 SER B O 1
ATOM 1645 N N . PRO B 1 80 ? 4.137 0.954 0.139 1 98 80 PRO B N 1
ATOM 1646 C CA . PRO B 1 80 ? 3.912 -0.493 0.162 1 98 80 PRO B CA 1
ATOM 1647 C C . PRO B 1 80 ? 4.648 -1.225 -0.957 1 98 80 PRO B C 1
ATOM 1649 O O . PRO B 1 80 ? 5.117 -2.35 -0.763 1 98 80 PRO B O 1
ATOM 1652 N N . ILE B 1 81 ? 4.703 -0.66 -2.059 1 98.44 81 ILE B N 1
ATOM 1653 C CA . ILE B 1 81 ? 5.391 -1.251 -3.201 1 98.44 81 ILE B CA 1
ATOM 1654 C C . ILE B 1 81 ? 6.883 -1.366 -2.902 1 98.44 81 ILE B C 1
ATOM 1656 O O . ILE B 1 81 ? 7.488 -2.416 -3.129 1 98.44 81 ILE B O 1
ATOM 1660 N N . THR B 1 82 ? 7.461 -0.329 -2.355 1 98.69 82 THR B N 1
ATOM 1661 C CA . THR B 1 82 ? 8.891 -0.298 -2.049 1 98.69 82 THR B CA 1
ATOM 1662 C C . THR B 1 82 ? 9.234 -1.342 -0.991 1 98.69 82 THR B C 1
ATOM 1664 O O . THR B 1 82 ? 10.227 -2.061 -1.125 1 98.69 82 THR B O 1
ATOM 1667 N N . VAL B 1 83 ? 8.453 -1.413 0.036 1 98.31 83 VAL B N 1
ATOM 1668 C CA . VAL B 1 83 ? 8.688 -2.381 1.102 1 98.31 83 VAL B CA 1
ATOM 1669 C C . VAL B 1 83 ? 8.602 -3.799 0.541 1 98.31 83 VAL B C 1
ATOM 1671 O O . VAL B 1 83 ? 9.438 -4.652 0.865 1 98.31 83 VAL B O 1
ATOM 1674 N N . ASN B 1 84 ? 7.613 -4.008 -0.309 1 97.81 84 ASN B N 1
ATOM 1675 C CA . ASN B 1 84 ? 7.477 -5.336 -0.894 1 97.81 84 ASN B CA 1
ATOM 1676 C C . ASN B 1 84 ? 8.664 -5.684 -1.788 1 97.81 84 ASN B C 1
ATOM 1678 O O . ASN B 1 84 ? 9.164 -6.809 -1.752 1 97.81 84 ASN B O 1
ATOM 1682 N N . ILE B 1 85 ? 9.039 -4.766 -2.668 1 97.88 85 ILE B N 1
ATOM 1683 C CA . ILE B 1 85 ? 10.211 -4.992 -3.512 1 97.88 85 ILE B CA 1
ATOM 1684 C C . ILE B 1 85 ? 11.406 -5.371 -2.643 1 97.88 85 ILE B C 1
ATOM 1686 O O . ILE B 1 85 ? 12.125 -6.332 -2.945 1 97.88 85 ILE B O 1
ATOM 1690 N N . PHE B 1 86 ? 11.625 -4.664 -1.596 1 98.5 86 PHE B N 1
ATOM 1691 C CA . PHE B 1 86 ? 12.758 -4.918 -0.713 1 98.5 86 PHE B CA 1
ATOM 1692 C C . PHE B 1 86 ? 12.656 -6.305 -0.088 1 98.5 86 PHE B C 1
ATOM 1694 O O . PHE B 1 86 ? 13.617 -7.078 -0.12 1 98.5 86 PHE B O 1
ATOM 1701 N N . LEU B 1 87 ? 11.523 -6.668 0.46 1 98.31 87 LEU B N 1
ATOM 1702 C CA . LEU B 1 87 ? 11.336 -7.953 1.12 1 98.31 87 LEU B CA 1
ATOM 1703 C C . LEU B 1 87 ? 11.484 -9.102 0.126 1 98.31 87 LEU B C 1
ATOM 1705 O O . LEU B 1 87 ? 12.086 -10.133 0.444 1 98.31 87 LEU B O 1
ATOM 1709 N N . LEU B 1 88 ? 10.938 -8.914 -1.041 1 97.75 88 LEU B N 1
ATOM 1710 C CA . LEU B 1 88 ? 11.047 -9.945 -2.072 1 97.75 88 LEU B CA 1
ATOM 1711 C C . LEU B 1 88 ? 12.508 -10.25 -2.383 1 97.75 88 LEU B C 1
ATOM 1713 O O . LEU B 1 88 ? 12.898 -11.422 -2.455 1 97.75 88 LEU B O 1
ATOM 1717 N N . HIS B 1 89 ? 13.312 -9.203 -2.504 1 97.38 89 HIS B N 1
ATOM 1718 C CA . HIS B 1 89 ? 14.695 -9.398 -2.928 1 97.38 89 HIS B CA 1
ATOM 1719 C C . HIS B 1 89 ? 15.586 -9.789 -1.752 1 97.38 89 HIS B C 1
ATOM 1721 O O . HIS B 1 89 ? 16.672 -10.352 -1.946 1 97.38 89 HIS B O 1
ATOM 1727 N N . VAL B 1 90 ? 15.117 -9.555 -0.573 1 97.69 90 VAL B N 1
ATOM 1728 C CA . VAL B 1 90 ? 15.828 -10.039 0.605 1 97.69 90 VAL B CA 1
ATOM 1729 C C . VAL B 1 90 ? 15.547 -11.523 0.8 1 97.69 90 VAL B C 1
ATOM 1731 O O . VAL B 1 90 ? 16.469 -12.305 1.081 1 97.69 90 VAL B O 1
ATOM 1734 N N . PHE B 1 91 ? 14.32 -12 0.52 1 96.88 91 PHE B N 1
ATOM 1735 C CA . PHE B 1 91 ? 13.922 -13.328 0.957 1 96.88 91 PHE B CA 1
ATOM 1736 C C . PHE B 1 91 ? 13.875 -14.297 -0.22 1 96.88 91 PHE B C 1
ATOM 1738 O O . PHE B 1 91 ? 13.984 -15.508 -0.037 1 96.88 91 PHE B O 1
ATOM 1745 N N . LEU B 1 92 ? 13.727 -13.797 -1.449 1 95.81 92 LEU B N 1
ATOM 1746 C CA . LEU B 1 92 ? 13.453 -14.719 -2.541 1 95.81 92 LEU B CA 1
ATOM 1747 C C . LEU B 1 92 ? 14.492 -14.586 -3.645 1 95.81 92 LEU B C 1
ATOM 1749 O O . LEU B 1 92 ? 15.18 -15.555 -3.979 1 95.81 92 LEU B O 1
ATOM 1753 N N . ASP B 1 93 ? 14.617 -13.383 -4.199 1 95.81 93 ASP B N 1
ATOM 1754 C CA . ASP B 1 93 ? 15.477 -13.18 -5.363 1 95.81 93 ASP B CA 1
ATOM 1755 C C . ASP B 1 93 ? 16.516 -12.086 -5.098 1 95.81 93 ASP B C 1
ATOM 1757 O O . ASP B 1 93 ? 16.203 -10.898 -5.238 1 95.81 93 ASP B O 1
ATOM 1761 N N . HIS B 1 94 ? 17.734 -12.445 -4.977 1 96 94 HIS B N 1
ATOM 1762 C CA . HIS B 1 94 ? 18.75 -11.492 -4.559 1 96 94 HIS B CA 1
ATOM 1763 C C . HIS B 1 94 ? 19.359 -10.781 -5.762 1 96 94 HIS B C 1
ATOM 1765 O O . HIS B 1 94 ? 20.25 -9.93 -5.605 1 96 94 HIS B O 1
ATOM 1771 N N . SER B 1 95 ? 19 -11.07 -6.965 1 93 95 SER B N 1
ATOM 1772 C CA . SER B 1 95 ? 19.594 -10.547 -8.188 1 93 95 SER B CA 1
ATOM 1773 C C . SER B 1 95 ? 19.547 -9.023 -8.227 1 93 95 SER B C 1
ATOM 1775 O O . SER B 1 95 ? 20.484 -8.375 -8.703 1 93 95 SER B O 1
ATOM 1777 N N . LEU B 1 96 ? 18.422 -8.445 -7.688 1 94.44 96 LEU B N 1
ATOM 1778 C CA . LEU B 1 96 ? 18.234 -6.996 -7.73 1 94.44 96 LEU B CA 1
ATOM 1779 C C . LEU B 1 96 ? 18.234 -6.406 -6.324 1 94.44 96 LEU B C 1
ATOM 1781 O O . LEU B 1 96 ? 17.656 -5.344 -6.094 1 94.44 96 LEU B O 1
ATOM 1785 N N . LEU B 1 97 ? 18.938 -7.055 -5.438 1 96.38 97 LEU B N 1
ATOM 1786 C CA . LEU B 1 97 ? 18.953 -6.645 -4.035 1 96.38 97 LEU B CA 1
ATOM 1787 C C . LEU B 1 97 ? 19.594 -5.273 -3.875 1 96.38 97 LEU B C 1
ATOM 1789 O O . LEU B 1 97 ? 19.109 -4.441 -3.1 1 96.38 97 LEU B O 1
ATOM 1793 N N . PRO B 1 98 ? 20.688 -4.957 -4.566 1 97.06 98 PRO B N 1
ATOM 1794 C CA . PRO B 1 98 ? 21.266 -3.611 -4.445 1 97.06 98 PRO B CA 1
ATOM 1795 C C . PRO B 1 98 ? 20.281 -2.52 -4.852 1 97.06 98 PRO B C 1
ATOM 1797 O O . PRO B 1 98 ? 20.203 -1.469 -4.207 1 97.06 98 PRO B O 1
ATOM 1800 N N . LEU B 1 99 ? 19.562 -2.777 -5.883 1 96.75 99 LEU B N 1
ATOM 1801 C CA . LEU B 1 99 ? 18.547 -1.823 -6.312 1 96.75 99 LEU B CA 1
ATOM 1802 C C . LEU B 1 99 ? 17.469 -1.663 -5.246 1 96.75 99 LEU B C 1
ATOM 1804 O O . LEU B 1 99 ? 17.047 -0.543 -4.949 1 96.75 99 LEU B O 1
ATOM 1808 N N . ALA B 1 100 ? 17.016 -2.807 -4.719 1 97.81 100 ALA B N 1
ATOM 1809 C CA . ALA B 1 100 ? 16 -2.787 -3.678 1 97.81 100 ALA B CA 1
ATOM 1810 C C . ALA B 1 100 ? 16.469 -1.993 -2.461 1 97.81 100 ALA B C 1
ATOM 1812 O O . ALA B 1 100 ? 15.695 -1.242 -1.866 1 97.81 100 ALA B O 1
ATOM 1813 N N . PHE B 1 101 ? 17.703 -2.127 -2.09 1 98.5 101 PHE B N 1
ATOM 1814 C CA . PHE B 1 101 ? 18.281 -1.389 -0.971 1 98.5 101 PHE B CA 1
ATOM 1815 C C . PHE B 1 101 ? 18.328 0.104 -1.272 1 98.5 101 PHE B C 1
ATOM 1817 O O . PHE B 1 101 ? 18.031 0.927 -0.399 1 98.5 101 PHE B O 1
ATOM 1824 N N . LEU B 1 102 ? 18.719 0.409 -2.471 1 98.69 102 LEU B N 1
ATOM 1825 C CA . LEU B 1 102 ? 18.75 1.808 -2.883 1 98.69 102 LEU B CA 1
ATOM 1826 C C . LEU B 1 102 ? 17.344 2.422 -2.787 1 98.69 102 LEU B C 1
ATOM 1828 O O . LEU B 1 102 ? 17.203 3.547 -2.311 1 98.69 102 LEU B O 1
ATOM 1832 N N . LEU B 1 103 ? 16.344 1.696 -3.172 1 98.75 103 LEU B N 1
ATOM 1833 C CA . LEU B 1 103 ? 14.969 2.174 -3.135 1 98.75 103 LEU B CA 1
ATOM 1834 C C . LEU B 1 103 ? 14.523 2.447 -1.7 1 98.75 103 LEU B C 1
ATOM 1836 O O . LEU B 1 103 ? 13.961 3.504 -1.411 1 98.75 103 LEU B O 1
ATOM 1840 N N . ILE B 1 104 ? 14.812 1.482 -0.845 1 98.69 104 ILE B N 1
ATOM 1841 C CA . ILE B 1 104 ? 14.375 1.628 0.539 1 98.69 104 ILE B CA 1
ATOM 1842 C C . ILE B 1 104 ? 15.117 2.789 1.195 1 98.69 104 ILE B C 1
ATOM 1844 O O . ILE B 1 104 ? 14.555 3.502 2.029 1 98.69 104 ILE B O 1
ATOM 1848 N N . LEU B 1 105 ? 16.344 2.977 0.833 1 98.69 105 LEU B N 1
ATOM 1849 C CA . LEU B 1 105 ? 17.141 4.07 1.384 1 98.69 105 LEU B CA 1
ATOM 1850 C C . LEU B 1 105 ? 16.609 5.418 0.915 1 98.69 105 LEU B C 1
ATOM 1852 O O . LEU B 1 105 ? 16.406 6.328 1.726 1 98.69 105 LEU B O 1
ATOM 1856 N N . CYS B 1 106 ? 16.391 5.559 -0.36 1 98.81 106 CYS B N 1
ATOM 1857 C CA . CYS B 1 106 ? 15.859 6.801 -0.897 1 98.81 106 CYS B CA 1
ATOM 1858 C C . CYS B 1 106 ? 14.469 7.086 -0.335 1 98.81 106 CYS B C 1
ATOM 1860 O O . CYS B 1 106 ? 14.188 8.203 0.099 1 98.81 106 CYS B O 1
ATOM 1862 N N . GLN B 1 107 ? 13.625 6.016 -0.383 1 98.81 107 GLN B N 1
ATOM 1863 C CA . GLN B 1 107 ? 12.281 6.141 0.155 1 98.81 107 GLN B CA 1
ATOM 1864 C C . GLN B 1 107 ? 12.305 6.559 1.622 1 98.81 107 GLN B C 1
ATOM 1866 O O . GLN B 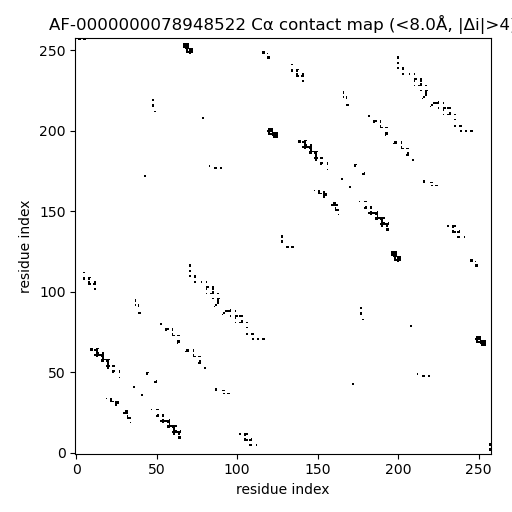1 107 ? 11.625 7.504 2.018 1 98.81 107 GLN B O 1
ATOM 1871 N N . GLY B 1 108 ? 13.07 5.859 2.467 1 98.69 108 GLY B N 1
ATOM 1872 C CA . GLY B 1 108 ? 13.172 6.16 3.885 1 98.69 108 GLY B CA 1
ATOM 1873 C C . GLY B 1 108 ? 13.703 7.551 4.164 1 98.69 108 GLY B C 1
ATOM 1874 O O . GLY B 1 108 ? 13.195 8.25 5.043 1 98.69 108 GLY B O 1
ATOM 1875 N N . TYR B 1 109 ? 14.742 7.918 3.445 1 98.69 109 TYR B N 1
ATOM 1876 C CA . TYR B 1 109 ? 15.328 9.25 3.596 1 98.69 109 TYR B CA 1
ATOM 1877 C C . TYR B 1 109 ? 14.312 10.336 3.275 1 98.69 109 TYR B C 1
ATOM 1879 O O . TYR B 1 109 ? 14.172 11.305 4.023 1 98.69 109 TYR B O 1
ATOM 1887 N N . LEU B 1 110 ? 13.562 10.195 2.189 1 98.19 110 LEU B N 1
ATOM 1888 C CA . LEU B 1 110 ? 12.594 11.203 1.784 1 98.19 110 LEU B CA 1
ATOM 1889 C C . LEU B 1 110 ? 11.422 11.25 2.76 1 98.19 110 LEU B C 1
ATOM 1891 O O . LEU B 1 110 ? 10.883 12.32 3.039 1 98.19 110 LEU B O 1
ATOM 1895 N N . LEU B 1 111 ? 11.031 10.094 3.283 1 97.94 111 LEU B N 1
ATOM 1896 C CA . LEU B 1 111 ? 9.992 10.094 4.312 1 97.94 111 LEU B CA 1
ATOM 1897 C C . LEU B 1 111 ? 10.445 10.891 5.535 1 97.94 111 LEU B C 1
ATOM 1899 O O . LEU B 1 111 ? 9.648 11.578 6.164 1 97.94 111 LEU B O 1
ATOM 1903 N N . TYR B 1 112 ? 11.727 10.727 5.809 1 97.56 112 TYR B N 1
ATOM 1904 C CA . TYR B 1 112 ? 12.281 11.484 6.926 1 97.56 112 TYR B CA 1
ATOM 1905 C C . TYR B 1 112 ? 12.266 12.977 6.633 1 97.56 112 TYR B C 1
ATOM 1907 O O . TYR B 1 112 ? 11.898 13.781 7.496 1 97.56 112 TYR B O 1
ATOM 1915 N N . ILE B 1 113 ? 12.672 13.344 5.438 1 95.19 113 ILE B N 1
ATOM 1916 C CA . ILE B 1 113 ? 12.727 14.75 5.035 1 95.19 113 ILE B CA 1
ATOM 1917 C C . ILE B 1 113 ? 11.32 15.344 5.074 1 95.19 113 ILE B C 1
ATOM 1919 O O . ILE B 1 113 ? 11.141 16.484 5.504 1 95.19 113 ILE B O 1
ATOM 1923 N N . TYR B 1 114 ? 10.344 14.617 4.676 1 95.75 114 TYR B N 1
ATOM 1924 C CA . TYR B 1 114 ? 8.977 15.117 4.582 1 95.75 114 TYR B CA 1
ATOM 1925 C C . TYR B 1 114 ? 8.141 14.641 5.766 1 95.75 114 TYR B C 1
ATOM 1927 O O . TYR B 1 114 ? 6.91 14.562 5.676 1 95.75 114 TYR B O 1
ATOM 1935 N N . ARG B 1 115 ? 8.789 14.289 6.867 1 95.56 115 ARG B N 1
ATOM 1936 C CA . ARG B 1 115 ? 8.117 13.664 8 1 95.56 115 ARG B CA 1
ATOM 1937 C C . ARG B 1 115 ? 7.02 14.562 8.555 1 95.56 115 ARG B C 1
ATOM 1939 O O . ARG B 1 115 ? 6.008 14.078 9.062 1 95.56 115 ARG B O 1
ATOM 1946 N N . ARG B 1 116 ? 7.09 15.82 8.43 1 94.94 116 ARG B N 1
ATOM 1947 C CA . ARG B 1 116 ? 6.09 16.734 8.969 1 94.94 116 ARG B CA 1
ATOM 1948 C C . ARG B 1 116 ? 4.758 16.578 8.242 1 94.94 116 ARG B C 1
ATOM 1950 O O . ARG B 1 116 ? 3.693 16.766 8.836 1 94.94 116 ARG B O 1
ATOM 1957 N N . ASN B 1 117 ? 4.859 16.219 6.977 1 94.62 117 ASN B N 1
ATOM 1958 C CA . ASN B 1 117 ? 3.65 16 6.191 1 94.62 117 ASN B CA 1
ATOM 1959 C C . ASN B 1 117 ? 2.902 14.75 6.656 1 94.62 117 ASN B C 1
ATOM 1961 O O . ASN B 1 117 ? 1.734 14.562 6.309 1 94.62 117 ASN B O 1
ATOM 1965 N N . PHE B 1 118 ? 3.535 13.93 7.441 1 94.94 118 PHE B N 1
ATOM 1966 C CA . PHE B 1 118 ? 2.961 12.641 7.82 1 94.94 118 PHE B CA 1
ATOM 1967 C C . PHE B 1 118 ? 2.57 12.641 9.297 1 94.94 118 PHE B C 1
ATOM 1969 O O . PHE B 1 118 ? 1.95 11.688 9.773 1 94.94 118 PHE B O 1
ATOM 1976 N N . PHE B 1 119 ? 2.832 13.672 10.023 1 92.94 119 PHE B N 1
ATOM 1977 C CA . PHE B 1 119 ? 2.6 13.711 11.461 1 92.94 119 PHE B CA 1
ATOM 1978 C C . PHE B 1 119 ? 1.108 13.656 11.766 1 92.94 119 PHE B C 1
ATOM 1980 O O . PHE B 1 119 ? 0.7 13.078 12.781 1 92.94 119 PHE B O 1
ATOM 1987 N N . THR B 1 120 ? 0.331 14.188 10.883 1 91.06 120 THR B N 1
ATOM 1988 C CA . THR B 1 120 ? -1.104 14.211 11.133 1 91.06 120 THR B CA 1
ATOM 1989 C C . THR B 1 120 ? -1.695 12.805 11.023 1 91.06 120 THR B C 1
ATOM 1991 O O . THR B 1 120 ? -2.793 12.547 11.523 1 91.06 120 THR B O 1
ATOM 1994 N N . LEU B 1 121 ? -0.967 11.93 10.391 1 93 121 LEU B N 1
ATOM 1995 C CA . LEU B 1 121 ? -1.402 10.539 10.328 1 93 121 LEU B CA 1
ATOM 1996 C C . LEU B 1 121 ? -1.196 9.844 11.664 1 93 121 LEU B C 1
ATOM 1998 O O . LEU B 1 121 ? -1.818 8.812 11.93 1 93 121 LEU B O 1
ATOM 2002 N N . LEU B 1 122 ? -0.29 10.375 12.469 1 90.25 122 LEU B N 1
ATOM 2003 C CA . LEU B 1 122 ? 0.076 9.727 13.719 1 90.25 122 LEU B CA 1
ATOM 2004 C C . LEU B 1 122 ? -0.808 10.219 14.859 1 90.25 122 LEU B C 1
ATOM 2006 O O . LEU B 1 122 ? -0.513 9.977 16.031 1 90.25 122 LEU B O 1
ATOM 2010 N N . GLU B 1 123 ? -1.83 10.828 14.469 1 85.44 123 GLU B N 1
ATOM 2011 C CA . GLU B 1 123 ? -2.752 11.297 15.5 1 85.44 123 GLU B CA 1
ATOM 2012 C C . GLU B 1 123 ? -3.279 10.133 16.328 1 85.44 123 GLU B C 1
ATOM 2014 O O . GLU B 1 123 ? -3.918 9.219 15.805 1 85.44 123 GLU B O 1
ATOM 2019 N N . LYS B 1 124 ? -2.99 10.094 17.609 1 82.5 124 LYS B N 1
ATOM 2020 C CA . LYS B 1 124 ? -3.291 8.992 18.516 1 82.5 124 LYS B CA 1
ATOM 2021 C C . LYS B 1 124 ? -4.789 8.891 18.781 1 82.5 124 LYS B C 1
ATOM 2023 O O . LYS B 1 124 ? -5.355 7.797 18.781 1 82.5 124 LYS B O 1
ATOM 2028 N N . LYS B 1 125 ? -5.445 9.883 19.203 1 71.12 125 LYS B N 1
ATOM 2029 C CA . LYS B 1 125 ? -6.875 9.859 19.5 1 71.12 125 LYS B CA 1
ATOM 2030 C C . LYS B 1 125 ? -7.625 10.875 18.641 1 71.12 125 LYS B C 1
ATOM 2032 O O . LYS B 1 125 ? -7.789 12.031 19.031 1 71.12 125 LYS B O 1
ATOM 2037 N N . PRO B 1 126 ? -7.918 10.336 17.438 1 64.38 126 PRO B N 1
ATOM 2038 C CA . PRO B 1 126 ? -8.5 11.414 16.641 1 64.38 126 PRO B CA 1
ATOM 2039 C C . PRO B 1 126 ? -9.898 11.812 17.125 1 64.38 126 PRO B C 1
ATOM 2041 O O . PRO B 1 126 ? -10.039 12.711 17.953 1 64.38 126 PRO B O 1
ATOM 2044 N N . LEU B 1 127 ? -10.945 11.516 16.234 1 60.16 127 LEU B N 1
ATOM 2045 C CA . LEU B 1 127 ? -12.289 12.023 16.484 1 60.16 127 LEU B CA 1
ATOM 2046 C C . LEU B 1 127 ? -12.961 11.258 17.609 1 60.16 127 LEU B C 1
ATOM 2048 O O . LEU B 1 127 ? -12.852 10.031 17.688 1 60.16 127 LEU B O 1
ATOM 2052 N N . LYS B 1 128 ? -13.039 11.945 18.812 1 57.44 128 LYS B N 1
ATOM 2053 C CA . LYS B 1 128 ? -13.883 11.406 19.875 1 57.44 128 LYS B CA 1
ATOM 2054 C C . LYS B 1 128 ? -15.258 11.023 19.344 1 57.44 128 LYS B C 1
ATOM 2056 O O . LYS B 1 128 ? -16.062 11.891 18.984 1 57.44 128 LYS B O 1
ATOM 2061 N N . LEU B 1 129 ? -15.375 10.117 18.484 1 48.72 129 LEU B N 1
ATOM 2062 C CA . LEU B 1 129 ? -16.719 9.734 18.094 1 48.72 129 LEU B CA 1
ATOM 2063 C C . LEU B 1 129 ? -17.406 8.945 19.203 1 48.72 129 LEU B C 1
ATOM 2065 O O . LEU B 1 129 ? -16.75 8.188 19.922 1 48.72 129 LEU B O 1
#

Radius of gyration: 18.65 Å; Cα contacts (8 Å, |Δi|>4): 324; chains: 2; bounding box: 49×49×45 Å